Protein AF-A0A4U8URY4-F1 (afdb_monomer_lite)

Foldseek 3Di:
DDDPDPDPCLVVPDLVNLVVLLVVLVPDDDLDLVVSLVSDDQLVVLLVPPPSSLSVLLSNLVVLLVSCVVVVDARPCVSSVLLVSVVSLVVVVVVLVVVPPPDPDDDDDDDPDPPDDDNDDPDPVSVVSSCSSVVSCCVRPVVSVVVVVVVVVVVVVVQVVLCVVQQEDCPDHVAYPVRSVVVVVVVVVVVVVVVVVVLVVVVVPPPDDDPCPVVNVVVVVVVVVVVPD

Secondary structure (DSSP, 8-state):
-----SS-GGGT--HHHHHHHHHHHHH---SSHHHHHHTSPPHHHHHHTTTTTHHHHHHHHHHHHHHHHHHTPPP-TTTTTHHHHHHHHHHHHHHHHHHTS----------------------HHHHHHHHHHHHHHHHH-HHHHHHHHHHHHHHHHHHHHHHTTSSB-TTT-SB-HHHHHHHHHHHHHHHHHHHHHHHHHHHH---S-TTSHHHHHHHHHHHHHTT--

Structure (mmCIF, N/CA/C/O backbone):
data_AF-A0A4U8URY4-F1
#
_entry.id   AF-A0A4U8URY4-F1
#
loop_
_atom_site.group_PDB
_atom_site.id
_atom_site.type_symbol
_atom_site.label_atom_id
_atom_site.label_alt_id
_atom_site.label_comp_id
_atom_site.label_asym_id
_atom_site.label_entity_id
_atom_site.label_seq_id
_atom_site.pdbx_PDB_ins_code
_atom_site.Cartn_x
_atom_site.Cartn_y
_atom_site.Cartn_z
_atom_site.occupancy
_atom_site.B_iso_or_equiv
_atom_site.auth_seq_id
_atom_site.auth_comp_id
_atom_site.auth_asym_id
_atom_site.auth_atom_id
_atom_site.pdbx_PDB_model_num
ATOM 1 N N . MET A 1 1 ? -24.642 -13.114 14.075 1.00 29.89 1 MET A N 1
ATOM 2 C CA . MET A 1 1 ? -23.221 -13.486 13.945 1.00 29.89 1 MET A CA 1
ATOM 3 C C . MET A 1 1 ? -23.066 -14.167 12.595 1.00 29.89 1 MET A C 1
ATOM 5 O O . MET A 1 1 ? -23.583 -15.264 12.437 1.00 29.89 1 MET A O 1
ATOM 9 N N . ILE A 1 2 ? -22.513 -13.485 11.588 1.00 35.59 2 ILE A N 1
ATOM 10 C CA . ILE A 1 2 ? -22.297 -14.111 10.276 1.00 35.59 2 ILE A CA 1
ATOM 11 C C . ILE A 1 2 ? -20.967 -14.855 10.364 1.00 35.59 2 ILE A C 1
ATOM 13 O O . ILE A 1 2 ? -19.903 -14.247 10.379 1.00 35.59 2 ILE A O 1
ATOM 17 N N . LEU A 1 3 ? -21.058 -16.175 10.508 1.00 38.81 3 LEU A N 1
ATOM 18 C CA . LEU A 1 3 ? -19.932 -17.092 10.396 1.00 38.81 3 LEU A CA 1
ATOM 19 C C . LEU A 1 3 ? -19.608 -17.238 8.906 1.00 38.81 3 LEU A C 1
ATOM 21 O O . LEU A 1 3 ? -20.401 -17.812 8.155 1.00 38.81 3 LEU A O 1
ATOM 25 N N . TYR A 1 4 ? -18.465 -16.704 8.476 1.00 47.00 4 TYR A N 1
ATOM 26 C CA . TYR A 1 4 ? -17.952 -16.894 7.121 1.00 47.00 4 TYR A CA 1
ATOM 27 C C . TYR A 1 4 ? -17.649 -18.379 6.899 1.00 47.00 4 TYR A C 1
ATOM 29 O O . TYR A 1 4 ? -16.625 -18.904 7.327 1.00 47.00 4 TYR A O 1
ATOM 37 N N . SER A 1 5 ? -18.579 -19.075 6.254 1.00 39.38 5 SER A N 1
ATOM 38 C CA . SER A 1 5 ? -18.439 -20.466 5.838 1.00 39.38 5 SER A CA 1
ATOM 39 C C . SER A 1 5 ? -18.061 -20.482 4.362 1.00 39.38 5 SER A C 1
ATOM 41 O O . SER A 1 5 ? -18.923 -20.276 3.523 1.00 39.38 5 SER A O 1
ATOM 43 N N . ASN A 1 6 ? -16.764 -20.664 4.074 1.00 38.91 6 ASN A N 1
ATOM 44 C CA . ASN A 1 6 ? -16.137 -21.173 2.835 1.00 38.91 6 ASN A CA 1
ATOM 45 C C . ASN A 1 6 ? -16.877 -21.022 1.479 1.00 38.91 6 ASN A C 1
ATOM 47 O O . ASN A 1 6 ? -16.773 -21.892 0.617 1.00 38.91 6 ASN A O 1
ATOM 51 N N . ALA A 1 7 ? -17.570 -19.913 1.242 1.00 37.62 7 ALA A N 1
ATOM 52 C CA . ALA A 1 7 ? -18.023 -19.486 -0.073 1.00 37.62 7 ALA A CA 1
ATOM 53 C C . ALA A 1 7 ? -17.083 -18.376 -0.550 1.00 37.62 7 ALA A C 1
ATOM 55 O O . ALA A 1 7 ? -16.656 -17.546 0.254 1.00 37.62 7 ALA A O 1
ATOM 56 N N . HIS A 1 8 ? -16.723 -18.378 -1.835 1.00 41.84 8 HIS A N 1
ATOM 57 C CA . HIS A 1 8 ? -15.846 -17.373 -2.432 1.00 41.84 8 HIS A CA 1
ATOM 58 C C . HIS A 1 8 ? -16.361 -15.954 -2.121 1.00 41.84 8 HIS A C 1
ATOM 60 O O . HIS A 1 8 ? -17.327 -15.480 -2.710 1.00 41.84 8 HIS A O 1
ATOM 66 N N . LEU A 1 9 ? -15.686 -15.278 -1.185 1.00 47.69 9 LEU A N 1
ATOM 67 C CA . LEU A 1 9 ? -15.984 -13.923 -0.699 1.00 47.69 9 LEU A CA 1
ATOM 68 C C . LEU A 1 9 ? -16.002 -12.857 -1.809 1.00 47.69 9 LEU A C 1
ATOM 70 O O . LEU A 1 9 ? -16.605 -11.806 -1.621 1.00 47.69 9 LEU A O 1
ATOM 74 N N . SER A 1 10 ? -15.402 -13.161 -2.964 1.00 46.72 10 SER A N 1
ATOM 75 C CA . SER A 1 10 ? -15.465 -12.390 -4.214 1.00 46.72 10 SER A CA 1
ATOM 76 C C . SER A 1 10 ? -16.890 -11.974 -4.601 1.00 46.72 10 SER A C 1
ATOM 78 O O . SER A 1 10 ? -17.085 -10.863 -5.085 1.00 46.72 10 SER A O 1
ATOM 80 N N . ASP A 1 11 ? -17.890 -12.824 -4.346 1.00 45.16 11 ASP A N 1
ATOM 81 C CA . ASP A 1 11 ? -19.275 -12.579 -4.775 1.00 45.16 11 ASP A CA 1
ATOM 82 C C . ASP A 1 11 ? -20.129 -11.864 -3.703 1.00 45.16 11 ASP A C 1
ATOM 84 O O . ASP A 1 11 ? -21.288 -11.535 -3.948 1.00 45.16 11 ASP A O 1
ATOM 88 N N . LEU A 1 12 ? -19.569 -11.615 -2.510 1.00 50.12 12 LEU A N 1
ATOM 89 C CA . LEU A 1 12 ? -20.284 -11.145 -1.309 1.00 50.12 12 LEU A CA 1
ATOM 90 C C . LEU A 1 12 ? -19.887 -9.738 -0.835 1.00 50.12 12 LEU A C 1
ATOM 92 O O . LEU A 1 12 ? -20.491 -9.218 0.101 1.00 50.12 12 LEU A O 1
ATOM 96 N N . ILE A 1 13 ? -18.892 -9.100 -1.453 1.00 59.47 13 ILE A N 1
ATOM 97 C CA . ILE A 1 13 ? -18.477 -7.736 -1.095 1.00 59.47 13 ILE A CA 1
ATOM 98 C C . ILE A 1 13 ? -19.223 -6.736 -1.990 1.00 59.47 13 ILE A C 1
ATOM 100 O O . ILE A 1 13 ? -18.642 -6.039 -2.819 1.00 59.47 13 ILE A O 1
ATOM 104 N N . ASP A 1 14 ? -20.546 -6.672 -1.840 1.00 68.31 14 ASP A N 1
ATOM 105 C CA . ASP A 1 14 ? -21.320 -5.546 -2.355 1.00 68.31 14 ASP A CA 1
ATOM 106 C C . ASP A 1 14 ? -21.218 -4.345 -1.390 1.00 68.31 14 ASP A C 1
ATOM 108 O O . ASP A 1 14 ? -20.889 -4.470 -0.204 1.00 68.31 14 ASP A O 1
ATOM 112 N N . SER A 1 15 ? -21.462 -3.128 -1.890 1.00 67.31 15 SER A N 1
ATOM 113 C CA . SER A 1 15 ? -21.341 -1.911 -1.068 1.00 67.31 15 SER A CA 1
ATOM 114 C C . SER A 1 15 ? -22.265 -1.925 0.158 1.00 67.31 15 SER A C 1
ATOM 116 O O . SER A 1 15 ? -21.960 -1.281 1.161 1.00 67.31 15 SER A O 1
ATOM 118 N N . HIS A 1 16 ? -23.370 -2.675 0.100 1.00 74.00 16 HIS A N 1
ATOM 119 C CA . HIS A 1 16 ? -24.302 -2.837 1.210 1.00 74.00 16 HIS A CA 1
ATOM 120 C C . HIS A 1 16 ? -23.714 -3.699 2.337 1.00 74.00 16 HIS A C 1
ATOM 122 O O . HIS A 1 16 ? -23.757 -3.298 3.503 1.00 74.00 16 HIS A O 1
ATOM 128 N N . SER A 1 17 ? -23.083 -4.826 2.002 1.00 76.31 17 SER A N 1
ATOM 129 C CA . SER A 1 17 ? -22.420 -5.701 2.972 1.00 76.31 17 SER A CA 1
ATOM 130 C C . SER A 1 17 ? -21.269 -4.990 3.677 1.00 76.31 17 SER A C 1
ATOM 132 O O . SER A 1 17 ? -21.150 -5.085 4.899 1.00 76.31 17 SER A O 1
ATOM 134 N N . ILE A 1 18 ? -20.478 -4.186 2.953 1.00 77.31 18 ILE A N 1
ATOM 135 C CA . ILE A 1 18 ? -19.421 -3.366 3.570 1.00 77.31 18 ILE A CA 1
ATOM 136 C C . ILE A 1 18 ? -20.011 -2.377 4.585 1.00 77.31 18 ILE A C 1
ATOM 138 O O . ILE A 1 18 ? -19.461 -2.216 5.677 1.00 77.31 18 ILE A O 1
ATOM 142 N N . GLN A 1 19 ? -21.129 -1.716 4.268 1.00 78.25 19 GLN A N 1
ATOM 143 C CA . GLN A 1 19 ? -21.765 -0.764 5.185 1.00 78.25 19 GLN A CA 1
ATOM 144 C C . GLN A 1 19 ? -22.286 -1.442 6.457 1.00 78.25 19 GLN A C 1
ATOM 146 O O . GLN A 1 19 ? -22.037 -0.943 7.557 1.00 78.25 19 GLN A O 1
ATOM 151 N N . LEU A 1 20 ? -22.948 -2.596 6.323 1.00 80.38 20 LEU A N 1
ATOM 152 C CA . LEU A 1 20 ? -23.427 -3.380 7.464 1.00 80.38 20 LEU A CA 1
ATOM 153 C C . LEU A 1 20 ? -22.268 -3.847 8.350 1.00 80.38 20 LEU A C 1
ATOM 155 O O . LEU A 1 20 ? -22.320 -3.682 9.570 1.00 80.38 20 LEU A O 1
ATOM 159 N N . LEU A 1 21 ? -21.192 -4.356 7.746 1.00 79.19 21 LEU A N 1
ATOM 160 C CA . LEU A 1 21 ? -19.982 -4.757 8.467 1.00 79.19 21 LEU A CA 1
ATOM 161 C C . LEU A 1 21 ? -19.316 -3.569 9.163 1.00 79.19 21 LEU A C 1
ATOM 163 O O . LEU A 1 21 ? -18.936 -3.675 10.325 1.00 79.19 21 LEU A O 1
ATOM 167 N N . THR A 1 22 ? -19.242 -2.409 8.508 1.00 81.44 22 THR A N 1
ATOM 168 C CA . THR A 1 22 ? -18.702 -1.180 9.115 1.00 81.44 22 THR A CA 1
ATOM 169 C C . THR A 1 22 ? -19.493 -0.789 10.359 1.00 81.44 22 THR A C 1
ATOM 171 O O . THR A 1 22 ? -18.906 -0.419 11.376 1.00 81.44 22 THR A O 1
ATOM 174 N N . GLN A 1 23 ? -20.823 -0.894 10.315 1.00 81.62 23 GLN A N 1
ATOM 175 C CA . GLN A 1 23 ? -21.665 -0.602 11.469 1.00 81.62 23 GLN A CA 1
ATOM 176 C C . GLN A 1 23 ? -21.473 -1.627 12.594 1.00 81.62 23 GLN A C 1
ATOM 178 O O . GLN A 1 23 ? -21.331 -1.230 13.750 1.00 81.62 23 GLN A O 1
ATOM 183 N N . GLN A 1 24 ? -21.406 -2.919 12.265 1.00 81.06 24 GLN A N 1
ATOM 184 C CA . GLN A 1 24 ? -21.183 -3.985 13.244 1.00 81.06 24 GLN A CA 1
ATOM 185 C C . GLN A 1 24 ? -19.830 -3.839 13.935 1.00 81.06 24 GLN A C 1
ATOM 187 O O . GLN A 1 24 ? -19.777 -3.739 15.161 1.00 81.06 24 GLN A O 1
ATOM 192 N N . ILE A 1 25 ? -18.745 -3.738 13.163 1.00 83.50 25 ILE A N 1
ATOM 193 C CA . ILE A 1 25 ? -17.393 -3.579 13.705 1.00 83.50 25 ILE A CA 1
ATOM 194 C C . ILE A 1 25 ? -17.306 -2.320 14.556 1.00 83.50 25 ILE A C 1
ATOM 196 O O . ILE A 1 25 ? -16.633 -2.342 15.580 1.00 83.50 25 ILE A O 1
ATOM 200 N N . ARG A 1 26 ? -18.015 -1.238 14.210 1.00 82.25 26 ARG A N 1
ATOM 201 C CA . ARG A 1 26 ? -18.016 -0.008 15.014 1.00 82.25 26 ARG A CA 1
ATOM 202 C C . ARG A 1 26 ? -18.531 -0.266 16.428 1.00 82.25 26 ARG A C 1
ATOM 204 O O . ARG A 1 26 ? -17.906 0.209 17.371 1.00 82.25 26 ARG A O 1
ATOM 211 N N . THR A 1 27 ? -19.599 -1.048 16.558 1.00 81.81 27 THR A N 1
ATOM 212 C CA . THR A 1 27 ? -20.247 -1.374 17.839 1.00 81.81 27 THR A CA 1
ATOM 213 C C . THR A 1 27 ? -19.590 -2.506 18.625 1.00 81.81 27 THR A C 1
ATOM 215 O O . THR A 1 27 ? -19.920 -2.686 19.788 1.00 81.81 27 THR A O 1
ATOM 218 N N . VAL A 1 28 ? -18.682 -3.274 18.017 1.00 81.62 28 VAL A N 1
ATOM 219 C CA . VAL A 1 28 ? -17.963 -4.340 18.728 1.00 81.62 28 VAL A CA 1
ATOM 220 C C . VAL A 1 28 ? -16.992 -3.730 19.737 1.00 81.62 28 VAL A C 1
ATOM 222 O O . VAL A 1 28 ? -16.064 -3.009 19.358 1.00 81.62 28 VAL A O 1
ATOM 225 N N . GLU A 1 29 ? -17.195 -4.057 21.005 1.00 75.44 29 GLU A N 1
ATOM 226 C CA . GLU A 1 29 ? -16.215 -3.883 22.072 1.00 75.44 29 GLU A CA 1
ATOM 227 C C . GLU A 1 29 ? -15.395 -5.176 22.140 1.00 75.44 29 GLU A C 1
ATOM 229 O O . GLU A 1 29 ? -15.948 -6.262 22.302 1.00 75.44 29 GLU A O 1
ATOM 234 N N . SER A 1 30 ? -14.090 -5.072 21.904 1.00 74.12 30 SER A N 1
ATOM 235 C CA . SER A 1 30 ? -13.144 -6.184 22.014 1.00 74.12 30 SER A CA 1
ATOM 236 C C . SER 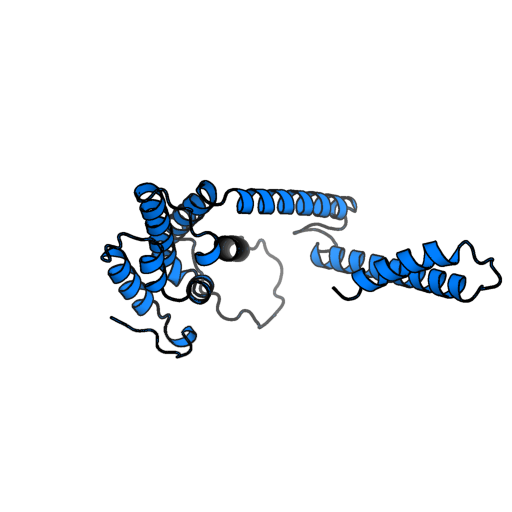A 1 30 ? -12.044 -5.723 22.947 1.00 74.12 30 SER A C 1
ATOM 238 O O . SER A 1 30 ? -11.507 -4.643 22.732 1.00 74.12 30 SER A O 1
ATOM 240 N N . GLU A 1 31 ? -11.735 -6.507 23.973 1.00 73.06 31 GLU A N 1
ATOM 241 C CA . GLU A 1 31 ? -10.675 -6.176 24.934 1.00 73.06 31 GLU A CA 1
ATOM 242 C C . GLU A 1 31 ? -9.292 -6.557 24.398 1.00 73.06 31 GLU A C 1
ATOM 244 O O . GLU A 1 31 ? -8.286 -5.964 24.778 1.00 73.06 31 GLU A O 1
ATOM 249 N N . ASP A 1 32 ? -9.238 -7.5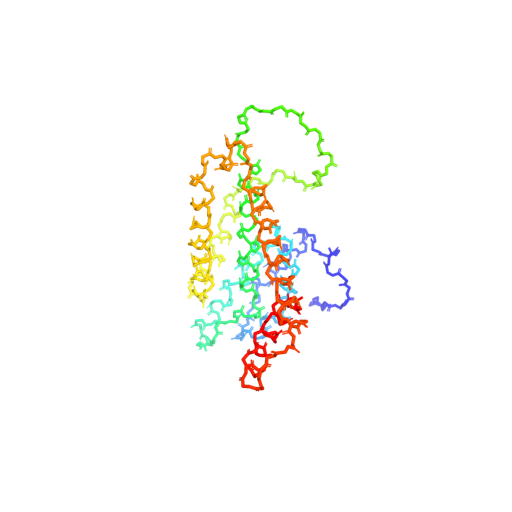22 23.476 1.00 80.38 32 ASP A N 1
ATOM 250 C CA . ASP A 1 32 ? -7.997 -8.011 22.898 1.00 80.38 32 ASP A CA 1
ATOM 251 C C . ASP A 1 32 ? -7.992 -7.948 21.365 1.00 80.38 32 ASP A C 1
ATOM 253 O O . ASP A 1 32 ? -9.019 -8.018 20.676 1.00 80.38 32 ASP A O 1
ATOM 257 N N . LEU A 1 33 ? -6.784 -7.793 20.831 1.00 82.31 33 LEU A N 1
ATOM 258 C CA . LEU A 1 33 ? -6.531 -7.565 19.416 1.00 82.31 33 LEU A CA 1
ATOM 259 C C . LEU A 1 33 ? -6.670 -8.847 18.575 1.00 82.31 33 LEU A C 1
ATOM 261 O O . LEU A 1 33 ? -7.059 -8.781 17.410 1.00 82.31 33 LEU A O 1
ATOM 265 N N . THR A 1 34 ? -6.420 -10.017 19.168 1.00 82.00 34 THR A N 1
ATOM 266 C CA . THR A 1 34 ? -6.499 -11.305 18.461 1.00 82.00 34 THR A CA 1
ATOM 267 C C . THR A 1 34 ? -7.953 -11.678 18.184 1.00 82.00 34 THR A C 1
ATOM 269 O O . THR A 1 34 ? -8.304 -12.013 17.052 1.00 82.00 34 THR A O 1
ATOM 272 N N . THR A 1 35 ? -8.818 -11.558 19.191 1.00 83.25 35 THR A N 1
ATOM 273 C CA . THR A 1 35 ? -10.263 -11.766 19.074 1.00 83.25 35 THR A CA 1
ATOM 274 C C . THR A 1 35 ? -10.869 -10.761 18.108 1.00 83.25 35 THR A C 1
ATOM 276 O O . THR A 1 35 ? -11.675 -11.143 17.264 1.00 83.25 35 THR A O 1
ATOM 279 N N . PHE A 1 36 ? -10.433 -9.496 18.151 1.00 86.12 36 PHE A N 1
ATOM 280 C CA . PHE A 1 36 ? -10.899 -8.489 17.201 1.00 86.12 36 PHE A CA 1
ATOM 281 C C . PHE A 1 36 ? -10.603 -8.884 15.748 1.00 86.12 36 PHE A C 1
ATOM 283 O O . PHE A 1 36 ? -11.507 -8.858 14.913 1.00 86.12 36 PHE A O 1
ATOM 290 N N . LEU A 1 37 ? -9.370 -9.303 15.443 1.00 84.88 37 LEU A N 1
ATOM 291 C CA . LEU A 1 37 ? -8.969 -9.708 14.091 1.00 84.88 37 LEU A CA 1
ATOM 292 C C . LEU A 1 37 ? -9.745 -10.923 13.565 1.00 84.88 37 LEU A C 1
ATOM 294 O O . LEU A 1 37 ? -10.020 -10.991 12.370 1.00 84.88 37 LEU A O 1
ATOM 298 N N . GLN A 1 38 ? -10.165 -11.845 14.436 1.00 84.12 38 GLN A N 1
ATOM 299 C CA . GLN A 1 38 ? -10.989 -12.998 14.044 1.00 84.12 38 GLN A CA 1
ATOM 300 C C . GLN A 1 38 ? -12.410 -12.616 13.600 1.00 84.12 38 GLN A C 1
ATOM 302 O O . GLN A 1 38 ? -13.067 -13.393 12.906 1.00 84.12 38 GLN A O 1
ATOM 307 N N . LEU A 1 39 ? -12.896 -11.434 13.987 1.00 81.88 39 LEU A N 1
ATOM 308 C CA . LEU A 1 39 ? -14.222 -10.933 13.609 1.00 81.88 39 LEU A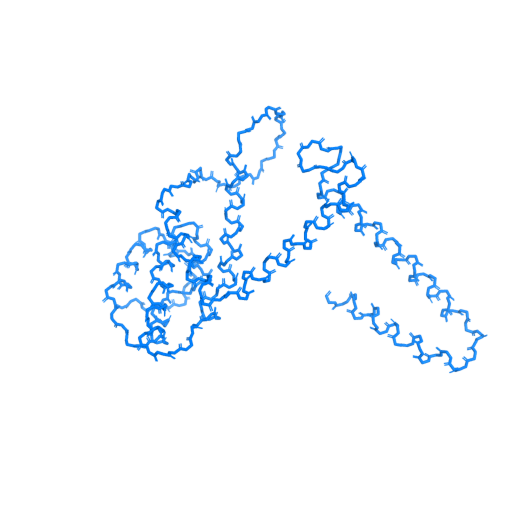 CA 1
ATOM 309 C C . LEU A 1 39 ? -14.219 -10.224 12.249 1.00 81.88 39 LEU A C 1
ATOM 311 O O . LEU A 1 39 ? -15.286 -9.934 11.700 1.00 81.88 39 LEU A O 1
ATOM 315 N N . ILE A 1 40 ? -13.036 -9.917 11.717 1.00 82.56 40 ILE A N 1
ATOM 316 C CA . ILE A 1 40 ? -12.867 -9.138 10.493 1.00 82.56 40 ILE A CA 1
ATOM 317 C C . ILE A 1 40 ? -12.862 -10.094 9.288 1.00 82.56 40 ILE A C 1
ATOM 319 O O . ILE A 1 40 ? -12.265 -11.171 9.354 1.00 82.56 40 ILE A O 1
ATOM 323 N N . PRO A 1 41 ? -13.511 -9.730 8.164 1.00 79.06 41 PRO A N 1
ATOM 324 C CA . PRO A 1 41 ? -13.376 -10.483 6.922 1.00 79.06 41 PRO A CA 1
ATOM 325 C C . PRO A 1 41 ? -11.906 -10.574 6.480 1.00 79.06 41 PRO A C 1
ATOM 327 O O . PRO A 1 41 ? -11.110 -9.700 6.825 1.00 79.06 41 PRO A O 1
ATOM 330 N N . PRO A 1 42 ? -11.531 -11.559 5.648 1.00 83.75 42 PRO A N 1
ATOM 331 C CA . PRO A 1 42 ? -10.173 -11.652 5.124 1.00 83.75 42 PRO A CA 1
ATOM 332 C C . PRO A 1 42 ? -9.702 -10.334 4.489 1.00 83.75 42 PRO A C 1
ATOM 334 O O . PRO A 1 42 ? -10.262 -9.871 3.491 1.00 83.75 42 PRO A O 1
ATOM 337 N N . LEU A 1 43 ? -8.652 -9.732 5.061 1.00 86.88 43 LEU A N 1
ATOM 338 C CA . LEU A 1 43 ? -8.141 -8.425 4.628 1.00 86.88 43 LEU A CA 1
ATOM 339 C C . LEU A 1 43 ? -7.658 -8.434 3.180 1.00 86.88 43 LEU A C 1
ATOM 341 O O . LEU A 1 43 ? -7.776 -7.425 2.494 1.00 86.88 43 LEU A O 1
ATOM 345 N N . SER A 1 44 ? -7.203 -9.584 2.683 1.00 84.88 44 SER A N 1
ATOM 346 C CA . SER A 1 44 ? -6.837 -9.774 1.279 1.00 84.88 44 SER A CA 1
ATOM 347 C C . SER A 1 44 ? -7.963 -9.407 0.312 1.00 84.88 44 SER A C 1
ATOM 349 O O . SER A 1 44 ? -7.706 -8.844 -0.749 1.00 84.88 44 SER A O 1
ATOM 351 N N . GLU A 1 45 ? -9.209 -9.720 0.667 1.00 84.19 45 GLU A N 1
ATOM 352 C CA . GLU A 1 45 ? -10.383 -9.427 -0.157 1.00 84.19 45 GLU A CA 1
ATOM 353 C C . GLU A 1 45 ? -10.841 -7.980 0.040 1.00 84.19 45 GLU A C 1
ATOM 355 O O . GLU A 1 45 ? -11.194 -7.303 -0.925 1.00 84.19 45 GLU A O 1
ATOM 360 N N . LEU A 1 46 ? -10.734 -7.458 1.267 1.00 86.50 46 LEU A N 1
ATOM 361 C CA . LEU A 1 46 ? -11.011 -6.049 1.542 1.00 86.50 46 LEU A CA 1
ATOM 362 C C . LEU A 1 46 ? -10.048 -5.121 0.790 1.00 86.50 46 LEU A C 1
ATOM 364 O O . LEU A 1 46 ? -10.497 -4.130 0.224 1.00 86.50 46 LEU A O 1
ATOM 368 N N . ILE A 1 47 ? -8.756 -5.444 0.713 1.00 89.56 47 ILE A N 1
ATOM 369 C CA . ILE A 1 47 ? -7.767 -4.655 -0.040 1.00 89.56 47 ILE A CA 1
ATOM 370 C C . ILE A 1 47 ? -8.123 -4.615 -1.534 1.00 89.56 47 ILE A C 1
ATOM 372 O O . ILE A 1 47 ? -8.114 -3.545 -2.140 1.00 89.56 47 ILE A O 1
ATOM 376 N N . LYS A 1 48 ? -8.504 -5.753 -2.128 1.00 85.38 48 LYS A N 1
ATOM 377 C CA . LYS A 1 48 ? -8.911 -5.816 -3.545 1.00 85.38 48 LYS A CA 1
ATOM 378 C C . LYS A 1 48 ? -10.187 -5.020 -3.833 1.00 85.38 48 LYS A C 1
ATOM 380 O O . LYS A 1 48 ? -10.336 -4.495 -4.931 1.00 85.38 48 LYS A O 1
ATOM 385 N N . ALA A 1 49 ? -11.078 -4.907 -2.850 1.00 84.81 49 ALA A N 1
ATOM 386 C CA . ALA A 1 49 ? -12.334 -4.162 -2.938 1.00 84.81 49 ALA A CA 1
ATOM 387 C C . ALA A 1 49 ? -12.192 -2.651 -2.649 1.00 84.81 49 ALA A C 1
ATOM 389 O O . ALA A 1 49 ? -13.184 -1.970 -2.381 1.00 84.81 49 ALA A O 1
ATOM 390 N N . ILE A 1 50 ? -10.973 -2.102 -2.658 1.00 86.19 50 ILE A N 1
ATOM 391 C CA . ILE A 1 50 ? -10.760 -0.649 -2.651 1.00 86.19 50 ILE A CA 1
ATOM 392 C C . ILE A 1 50 ? -11.268 -0.078 -3.990 1.00 86.19 50 ILE A C 1
ATOM 394 O O . ILE A 1 50 ? -10.923 -0.612 -5.046 1.00 86.19 50 ILE A O 1
ATOM 398 N N . PRO A 1 51 ? -12.043 1.027 -3.982 1.00 82.62 51 PRO A N 1
ATOM 399 C CA . PRO A 1 51 ? -12.221 1.961 -2.865 1.00 82.62 51 PRO A CA 1
ATOM 400 C C . PRO A 1 51 ? -13.406 1.679 -1.934 1.00 82.62 51 PRO A C 1
ATOM 402 O O . PRO A 1 51 ? -13.507 2.327 -0.893 1.00 82.62 51 PRO A O 1
ATOM 405 N N . GLN A 1 52 ? -14.306 0.753 -2.270 1.00 83.75 52 GLN A N 1
ATOM 406 C CA . GLN A 1 52 ? -15.542 0.536 -1.510 1.00 83.75 52 GLN A CA 1
ATOM 407 C C . GLN A 1 52 ? -15.267 0.113 -0.060 1.00 83.75 52 GLN A C 1
ATOM 409 O O . GLN A 1 52 ? -15.997 0.513 0.845 1.00 83.75 52 GLN A O 1
ATOM 414 N N . SER A 1 53 ? -14.206 -0.659 0.171 1.00 88.50 53 SER A N 1
ATOM 415 C CA . SER A 1 53 ? -13.808 -1.171 1.487 1.00 88.50 53 SER A CA 1
ATOM 416 C C . SER A 1 53 ? -13.087 -0.159 2.387 1.00 88.50 53 SER A C 1
ATOM 418 O O . SER A 1 53 ? -12.892 -0.441 3.570 1.00 88.50 53 SER A O 1
ATOM 420 N N . LEU A 1 54 ? -12.703 1.018 1.874 1.00 89.69 54 LEU A N 1
ATOM 421 C CA . LEU A 1 54 ? -11.893 1.994 2.618 1.00 89.69 54 LEU A CA 1
ATOM 422 C C . LEU A 1 54 ? -12.473 2.399 3.984 1.00 89.69 54 LEU A C 1
ATOM 424 O O . LEU A 1 54 ? -11.697 2.443 4.936 1.00 89.69 54 LEU A O 1
ATOM 428 N N . PRO A 1 55 ? -13.790 2.648 4.143 1.00 89.69 55 PRO A N 1
ATOM 429 C CA . PRO A 1 55 ? -14.353 2.984 5.452 1.00 89.69 55 PRO A CA 1
ATOM 430 C C . PRO A 1 55 ? -14.199 1.859 6.482 1.00 89.69 55 PRO A C 1
ATOM 432 O O . PRO A 1 55 ? -14.024 2.124 7.671 1.00 89.69 55 PRO A O 1
ATOM 435 N N . LEU A 1 56 ? -14.268 0.604 6.029 1.00 90.56 56 LEU A N 1
ATOM 436 C CA . LEU A 1 56 ? -14.103 -0.570 6.879 1.00 90.56 56 LEU A CA 1
ATOM 437 C C . LEU A 1 56 ? -12.634 -0.761 7.258 1.00 90.56 56 LEU A C 1
ATOM 439 O O . LEU A 1 56 ? -12.334 -0.952 8.432 1.00 90.56 56 LEU A O 1
ATOM 443 N N . LEU A 1 57 ? -11.727 -0.658 6.281 1.00 93.00 57 LEU A N 1
ATOM 444 C CA . LEU A 1 57 ? -10.283 -0.739 6.508 1.00 93.00 57 LEU A CA 1
ATOM 445 C C . LEU A 1 57 ? -9.809 0.348 7.482 1.00 93.00 57 LEU A C 1
ATOM 447 O O . LEU A 1 57 ? -9.096 0.043 8.430 1.00 93.00 57 LEU A O 1
ATOM 451 N N . ASP A 1 58 ? -10.267 1.589 7.313 1.00 93.75 58 ASP A N 1
ATOM 452 C CA . ASP A 1 58 ? -9.953 2.697 8.222 1.00 93.75 58 ASP A CA 1
ATOM 453 C C . ASP A 1 58 ? -10.395 2.402 9.661 1.00 93.75 58 ASP A C 1
ATOM 455 O O . ASP A 1 58 ? -9.621 2.547 10.609 1.00 93.75 58 ASP A O 1
ATOM 459 N N . LEU A 1 59 ? -11.621 1.903 9.829 1.00 92.06 59 LEU A N 1
ATOM 460 C CA . LEU A 1 59 ? -12.140 1.521 11.137 1.00 92.06 59 LEU A CA 1
ATOM 461 C C . LEU A 1 59 ? -11.325 0.390 11.780 1.00 92.06 59 LEU A C 1
ATOM 463 O O . LEU A 1 59 ? -11.047 0.457 12.977 1.00 92.06 59 LEU A O 1
ATOM 467 N N . VAL A 1 60 ? -10.955 -0.631 11.003 1.00 92.88 60 VAL A N 1
ATOM 468 C CA . VAL A 1 60 ? -10.147 -1.767 11.469 1.00 92.88 60 VAL A CA 1
ATOM 469 C C . VAL A 1 60 ? -8.775 -1.291 11.940 1.00 92.88 60 VAL A C 1
ATOM 471 O O . VAL A 1 60 ? -8.412 -1.542 13.086 1.00 92.88 60 VAL A O 1
ATOM 474 N N . TYR A 1 61 ? -8.057 -0.536 11.108 1.00 94.56 61 TYR A N 1
ATOM 475 C CA . TYR A 1 61 ? -6.728 -0.018 11.440 1.00 94.56 61 TYR A CA 1
ATOM 476 C C . TYR A 1 61 ? -6.766 0.919 12.651 1.00 94.56 61 TYR A C 1
ATOM 478 O O . TYR A 1 61 ? -5.964 0.772 13.571 1.00 94.56 61 TYR A O 1
ATOM 486 N N . SER A 1 62 ? -7.745 1.825 12.697 1.00 93.06 62 SER A N 1
ATOM 487 C CA . SER A 1 62 ? -7.936 2.739 13.826 1.00 93.06 62 SER A CA 1
ATOM 488 C C . SER A 1 62 ? -8.251 2.001 15.130 1.00 93.06 62 SER A C 1
ATOM 490 O O . SER A 1 62 ? -7.807 2.417 16.199 1.00 93.06 62 SER A O 1
ATOM 492 N N . LYS A 1 63 ? -9.035 0.913 15.081 1.00 91.44 63 LYS A N 1
ATOM 493 C CA . LYS A 1 63 ? -9.323 0.098 16.270 1.00 91.44 63 LYS A CA 1
ATOM 494 C C . LYS A 1 63 ? -8.108 -0.703 16.719 1.00 91.44 63 LYS A C 1
ATOM 496 O O . LYS A 1 63 ? -7.827 -0.704 17.910 1.00 91.44 63 LYS A O 1
ATOM 501 N N . CYS A 1 64 ? -7.369 -1.321 15.801 1.00 92.12 64 CYS A N 1
ATOM 502 C CA . CYS A 1 64 ? -6.136 -2.028 16.142 1.00 92.12 64 CYS A CA 1
ATOM 503 C C . CYS A 1 64 ? -5.104 -1.096 16.790 1.00 92.12 64 CYS A C 1
ATOM 505 O O . CYS A 1 64 ? -4.507 -1.471 17.792 1.00 92.12 64 CYS A O 1
ATOM 507 N N . GLU A 1 65 ? -4.945 0.131 16.281 1.00 92.94 65 GLU A N 1
ATOM 508 C CA . GLU A 1 65 ? -4.055 1.133 16.883 1.00 92.94 65 GLU A CA 1
ATOM 509 C C . GLU A 1 65 ? -4.488 1.490 18.315 1.00 92.94 65 GLU A C 1
ATOM 511 O O . GLU A 1 65 ? -3.661 1.529 19.225 1.00 92.94 65 GLU A O 1
ATOM 516 N N . LYS A 1 66 ? -5.792 1.700 18.543 1.00 90.88 66 LYS A N 1
ATOM 517 C CA . LYS A 1 66 ? -6.330 1.976 19.885 1.00 90.88 66 LYS A CA 1
ATOM 518 C C . LYS A 1 66 ? -6.122 0.813 20.846 1.00 90.88 66 LYS A C 1
ATOM 520 O O . LYS A 1 66 ? -5.571 1.028 21.918 1.00 90.88 66 LYS A O 1
ATOM 525 N N . LEU A 1 67 ? -6.493 -0.403 20.443 1.00 89.62 67 LEU A N 1
ATOM 526 C CA . LEU A 1 67 ? -6.334 -1.600 21.271 1.00 89.62 67 LEU A CA 1
ATOM 527 C C . LEU A 1 67 ? -4.871 -1.843 21.620 1.00 89.62 67 LEU A C 1
ATOM 529 O O . LEU A 1 67 ? -4.558 -2.167 22.760 1.00 89.62 67 LEU A O 1
ATOM 533 N N . LYS A 1 68 ? -3.959 -1.630 20.670 1.00 90.56 68 LYS A N 1
ATOM 534 C CA . LYS A 1 68 ? -2.520 -1.689 20.925 1.00 90.56 68 LYS A CA 1
ATOM 535 C C . LYS A 1 68 ? -2.084 -0.648 21.965 1.00 90.56 68 LYS A C 1
ATOM 537 O O . LYS A 1 68 ? -1.365 -0.990 22.898 1.00 90.56 68 LYS A O 1
ATOM 542 N N . ASN A 1 69 ? -2.543 0.597 21.845 1.00 88.81 69 ASN A N 1
ATOM 543 C CA . ASN A 1 69 ? -2.202 1.655 22.803 1.00 88.81 69 ASN A CA 1
ATOM 544 C C . ASN A 1 69 ? -2.788 1.409 24.205 1.00 88.81 69 ASN A C 1
ATOM 546 O O . ASN A 1 69 ? -2.194 1.840 25.187 1.00 88.81 69 ASN A O 1
ATOM 550 N N . GLU A 1 70 ? -3.931 0.729 24.303 1.00 87.56 70 GLU A N 1
ATOM 551 C CA . GLU A 1 70 ? -4.592 0.396 25.574 1.00 87.56 70 GLU A CA 1
ATOM 552 C C . GLU A 1 70 ? -4.015 -0.865 26.242 1.00 87.56 70 GLU A C 1
ATOM 554 O O . GLU A 1 70 ? -3.985 -0.944 27.467 1.00 87.56 70 GLU A O 1
ATOM 559 N N . SER A 1 71 ? -3.544 -1.839 25.456 1.00 81.56 71 SER A N 1
ATOM 560 C CA . SER A 1 71 ? -3.054 -3.139 25.949 1.00 81.56 71 SER A CA 1
ATOM 561 C C . SER A 1 71 ? -1.526 -3.265 26.033 1.00 81.56 71 SER A C 1
ATOM 563 O O . SER A 1 71 ? -1.036 -4.313 26.446 1.00 81.56 71 SER A O 1
ATOM 565 N N . GLU A 1 72 ? -0.772 -2.238 25.618 1.00 76.94 72 GLU A N 1
ATOM 566 C CA . GLU A 1 72 ? 0.693 -2.277 25.422 1.00 76.94 72 GLU A CA 1
ATOM 567 C C . GLU A 1 72 ? 1.181 -3.445 24.530 1.00 76.94 72 GLU A C 1
ATOM 569 O O . GLU A 1 72 ? 2.356 -3.815 24.551 1.00 76.94 72 GLU A O 1
ATOM 574 N N . ALA A 1 73 ? 0.293 -4.033 23.722 1.00 82.94 73 ALA A N 1
ATOM 575 C CA . ALA A 1 73 ? 0.627 -5.121 22.809 1.00 82.94 73 ALA A CA 1
ATOM 576 C C . ALA A 1 73 ? 1.437 -4.630 21.593 1.00 82.94 73 ALA A C 1
ATOM 578 O O . ALA A 1 73 ? 1.481 -3.442 21.277 1.00 82.94 73 ALA A O 1
ATOM 579 N N . GLU A 1 74 ? 2.066 -5.552 20.862 1.00 88.69 74 GLU A N 1
ATOM 580 C CA . GLU A 1 74 ? 2.662 -5.217 19.565 1.00 88.69 74 GLU A CA 1
ATOM 581 C C . GLU A 1 74 ? 1.574 -4.973 18.509 1.00 88.69 74 GLU A C 1
ATOM 583 O O . GLU A 1 74 ? 0.519 -5.615 18.508 1.00 88.69 74 GLU A O 1
ATOM 588 N N . PHE A 1 75 ? 1.829 -4.037 17.589 1.00 91.69 75 PHE A N 1
ATOM 589 C CA . PHE A 1 75 ? 0.912 -3.780 16.485 1.00 91.69 75 PHE A CA 1
ATOM 590 C C . PHE A 1 75 ? 0.961 -4.947 15.481 1.00 91.69 75 PHE A C 1
ATOM 592 O O . PHE A 1 75 ? 2.051 -5.330 15.048 1.00 91.69 75 PHE A O 1
ATOM 599 N N . PRO A 1 76 ? -0.193 -5.505 15.076 1.00 91.25 76 PRO A N 1
ATOM 600 C CA . PRO A 1 76 ? -0.288 -6.710 14.248 1.00 91.25 76 PRO A CA 1
ATOM 601 C C . PRO A 1 76 ? -0.021 -6.407 12.762 1.00 91.25 76 PRO A C 1
ATOM 603 O O . PRO A 1 76 ? -0.895 -6.540 11.905 1.00 91.25 76 PRO A O 1
ATOM 606 N N . GLU A 1 77 ? 1.187 -5.940 12.445 1.00 91.88 77 GLU A N 1
ATOM 607 C CA . GLU A 1 77 ? 1.581 -5.484 11.104 1.00 91.88 77 GLU A CA 1
ATOM 608 C C . GLU A 1 77 ? 1.324 -6.542 10.018 1.00 91.88 77 GLU A C 1
ATOM 610 O O . GLU A 1 77 ? 0.859 -6.226 8.916 1.00 91.88 77 GLU A O 1
ATOM 615 N N . ARG A 1 78 ? 1.620 -7.810 10.328 1.00 90.25 78 ARG A N 1
ATOM 616 C CA . ARG A 1 78 ? 1.509 -8.927 9.382 1.00 90.25 78 ARG A CA 1
ATOM 617 C C . ARG A 1 78 ? 0.069 -9.352 9.185 1.00 90.25 78 ARG A C 1
ATOM 619 O O . ARG A 1 78 ? -0.360 -9.553 8.053 1.00 90.25 78 ARG A O 1
ATOM 626 N N . GLU A 1 79 ? -0.672 -9.485 10.275 1.00 90.50 79 GLU A N 1
ATOM 627 C CA . GLU A 1 79 ? -2.070 -9.885 10.260 1.00 90.50 79 GLU A CA 1
ATOM 628 C C . GLU A 1 79 ? -2.920 -8.817 9.586 1.00 90.50 79 GLU A C 1
ATOM 630 O O . GLU A 1 79 ? -3.864 -9.179 8.893 1.00 90.50 79 GLU A O 1
ATOM 635 N N . LEU A 1 80 ? -2.547 -7.536 9.714 1.00 91.62 80 LEU A N 1
ATOM 636 C CA . LEU A 1 80 ? -3.201 -6.426 9.028 1.00 91.62 80 LEU A CA 1
ATOM 637 C C . LEU A 1 80 ? -2.808 -6.269 7.554 1.00 91.62 80 LEU A C 1
ATOM 639 O O . LEU A 1 80 ? -3.460 -5.511 6.846 1.00 91.62 80 LEU A O 1
ATOM 643 N N . TRP A 1 81 ? -1.791 -6.983 7.062 1.00 93.62 81 TRP A N 1
ATOM 644 C CA . TRP A 1 81 ? -1.312 -6.870 5.677 1.00 93.62 81 TRP A CA 1
ATOM 645 C C . TRP A 1 81 ? -0.859 -5.440 5.329 1.00 93.62 81 TRP A C 1
ATOM 647 O O . TRP A 1 81 ? -1.116 -4.937 4.232 1.00 93.62 81 TRP A O 1
ATOM 657 N N . CYS A 1 82 ? -0.177 -4.762 6.264 1.00 94.50 82 CYS A N 1
ATOM 658 C CA . CYS A 1 82 ? 0.216 -3.356 6.113 1.00 94.50 82 CYS A CA 1
ATOM 659 C C . CYS A 1 82 ? 1.025 -3.084 4.840 1.00 94.50 82 CYS A C 1
ATOM 661 O O . CYS A 1 82 ? 0.753 -2.104 4.148 1.00 94.50 82 CYS A O 1
ATOM 663 N N . GLN A 1 83 ? 1.978 -3.957 4.497 1.00 93.31 83 GLN A N 1
ATOM 664 C CA . GLN A 1 83 ? 2.813 -3.787 3.306 1.00 93.31 83 GLN A CA 1
ATOM 665 C C . GLN A 1 83 ? 1.986 -3.892 2.019 1.00 93.31 83 GLN A C 1
ATOM 667 O O . GLN A 1 83 ? 2.089 -3.040 1.138 1.00 93.31 83 GLN A O 1
ATOM 672 N N . GLN A 1 84 ? 1.118 -4.900 1.925 1.00 92.56 84 GLN A N 1
ATOM 673 C CA . GLN A 1 84 ? 0.267 -5.123 0.758 1.00 92.56 84 GLN A CA 1
ATOM 674 C C . GLN A 1 84 ? -0.779 -4.015 0.613 1.00 92.56 84 GLN A C 1
ATOM 676 O O . GLN A 1 84 ? -1.004 -3.533 -0.497 1.00 92.56 84 GLN A O 1
ATOM 681 N N . LEU A 1 85 ? -1.393 -3.573 1.717 1.00 94.06 85 LEU A N 1
ATOM 682 C CA . LEU A 1 85 ? -2.327 -2.451 1.695 1.00 94.06 85 LEU A CA 1
ATOM 683 C C . LEU A 1 85 ? -1.626 -1.168 1.242 1.00 94.06 85 LEU A C 1
ATOM 685 O O . LEU A 1 85 ? -2.152 -0.467 0.380 1.00 94.06 85 LEU A O 1
ATOM 689 N N . PHE A 1 86 ? -0.438 -0.875 1.777 1.00 94.56 86 PHE A N 1
ATOM 690 C CA . PHE A 1 86 ? 0.345 0.294 1.384 1.00 94.56 86 PHE A CA 1
ATOM 691 C C . PHE A 1 86 ? 0.658 0.287 -0.119 1.00 94.56 86 PHE A C 1
ATOM 693 O O . PHE A 1 86 ? 0.385 1.270 -0.808 1.00 94.56 86 PHE A O 1
ATOM 700 N N . GLN A 1 87 ? 1.141 -0.840 -0.652 1.00 91.19 87 GLN A N 1
ATOM 701 C CA . GLN A 1 87 ? 1.407 -1.007 -2.084 1.00 91.19 87 GLN A CA 1
ATOM 702 C C . GLN A 1 87 ? 0.144 -0.818 -2.934 1.00 91.19 87 GLN A C 1
ATOM 704 O O . GLN A 1 87 ? 0.172 -0.098 -3.934 1.00 91.19 87 GLN A O 1
ATOM 709 N N . TYR A 1 88 ? -0.981 -1.415 -2.528 1.00 90.31 88 TYR A N 1
ATOM 710 C CA . TYR A 1 88 ? -2.241 -1.294 -3.261 1.00 90.31 88 TYR A CA 1
ATOM 711 C C . TYR A 1 88 ? -2.777 0.141 -3.242 1.00 90.31 88 TYR A C 1
ATOM 713 O O . TYR A 1 88 ? -3.242 0.641 -4.262 1.00 90.31 88 TYR A O 1
ATOM 721 N N . VAL A 1 89 ? -2.671 0.835 -2.105 1.00 89.88 89 VAL A N 1
ATOM 722 C CA . VAL A 1 89 ? -3.051 2.247 -1.970 1.00 89.88 89 VAL A CA 1
ATOM 723 C C . VAL A 1 89 ? -2.172 3.137 -2.844 1.00 89.88 89 VAL A C 1
ATOM 725 O O . VAL A 1 89 ? -2.705 3.998 -3.544 1.00 89.88 89 VAL A O 1
ATOM 728 N N . LEU A 1 90 ? -0.851 2.926 -2.859 1.00 88.56 90 LEU A N 1
ATOM 729 C CA . LEU A 1 90 ? 0.049 3.655 -3.756 1.00 88.56 90 LEU A CA 1
ATOM 730 C C . LEU A 1 90 ? -0.331 3.444 -5.222 1.00 88.56 90 LEU A C 1
ATOM 732 O O . LEU A 1 90 ? -0.437 4.416 -5.972 1.00 88.56 90 LEU A O 1
ATOM 736 N N . TRP A 1 91 ? -0.588 2.195 -5.618 1.00 85.69 91 TRP A N 1
ATOM 737 C CA . TRP A 1 91 ? -0.999 1.865 -6.980 1.00 85.69 91 TRP A CA 1
ATOM 738 C C . TRP A 1 91 ? -2.342 2.505 -7.338 1.00 85.69 91 TRP A C 1
ATOM 740 O O . TRP A 1 91 ? -2.468 3.144 -8.382 1.00 85.69 91 TRP A O 1
ATOM 750 N N . PHE A 1 92 ? -3.321 2.422 -6.436 1.00 83.38 92 PHE A N 1
ATOM 751 C CA . PHE A 1 92 ? -4.625 3.057 -6.586 1.00 83.38 92 PHE A CA 1
ATOM 752 C C . PHE A 1 92 ? -4.497 4.578 -6.756 1.00 83.38 92 PHE A C 1
ATOM 754 O O . PHE A 1 92 ? -5.125 5.148 -7.650 1.00 83.38 92 PHE A O 1
ATOM 761 N N . ILE A 1 93 ? -3.662 5.244 -5.949 1.00 83.06 93 ILE A N 1
ATOM 762 C CA . ILE A 1 93 ? -3.414 6.687 -6.066 1.00 83.06 93 ILE A CA 1
ATOM 763 C C . ILE A 1 93 ? -2.750 7.026 -7.399 1.00 83.06 93 ILE A C 1
ATOM 765 O O . ILE A 1 93 ? -3.222 7.925 -8.097 1.00 83.06 93 ILE A O 1
ATOM 769 N N . ALA A 1 94 ? -1.694 6.303 -7.774 1.00 80.69 94 ALA A N 1
ATOM 770 C CA . ALA A 1 94 ? -0.962 6.544 -9.012 1.00 80.69 94 ALA A CA 1
ATOM 771 C C . ALA A 1 94 ? -1.855 6.364 -10.250 1.00 80.69 94 ALA A C 1
ATOM 773 O O . ALA A 1 94 ? -1.906 7.246 -11.110 1.00 80.69 94 ALA A O 1
ATOM 774 N N . PHE A 1 95 ? -2.614 5.267 -10.306 1.00 78.50 95 PHE A N 1
ATOM 775 C CA . PHE A 1 95 ? -3.497 4.944 -11.424 1.00 78.50 95 PHE A CA 1
ATOM 776 C C . PHE A 1 95 ? -4.609 5.988 -11.602 1.00 78.50 95 PHE A C 1
ATOM 778 O O . PHE A 1 95 ? -4.851 6.475 -12.706 1.00 78.50 95 PHE A O 1
ATOM 785 N N . ASN A 1 96 ? -5.250 6.403 -10.506 1.00 74.00 96 ASN A N 1
ATOM 786 C CA . ASN A 1 96 ? -6.298 7.422 -10.564 1.00 74.00 96 ASN A CA 1
ATOM 787 C C . ASN A 1 96 ? -5.739 8.829 -10.829 1.00 74.00 96 ASN A C 1
ATOM 789 O O . ASN A 1 96 ? -6.425 9.653 -11.432 1.00 74.00 96 ASN A O 1
ATOM 793 N N . HIS A 1 97 ? -4.505 9.131 -10.416 1.00 69.88 97 HIS A N 1
ATOM 794 C CA . HIS A 1 97 ? -3.848 10.387 -10.778 1.00 69.88 97 HIS A CA 1
ATOM 795 C C . HIS A 1 97 ? -3.571 10.462 -12.289 1.00 69.88 97 HIS A C 1
ATOM 797 O O . HIS A 1 97 ? -3.819 11.496 -12.904 1.00 69.88 97 HIS A O 1
ATOM 803 N N . GLU A 1 98 ? -3.107 9.370 -12.904 1.00 63.22 98 GLU A N 1
ATOM 804 C CA . GLU A 1 98 ? -2.891 9.269 -14.356 1.00 63.22 98 GLU A CA 1
ATOM 805 C C . GLU A 1 98 ? -4.192 9.434 -15.152 1.00 63.22 98 GLU A C 1
ATOM 807 O O . GLU A 1 98 ? -4.238 10.236 -16.085 1.00 63.22 98 GLU A O 1
ATOM 812 N N . ALA A 1 99 ? -5.258 8.734 -14.750 1.00 62.47 99 ALA A N 1
ATOM 813 C CA . ALA A 1 99 ? -6.557 8.776 -15.423 1.00 62.47 99 ALA A CA 1
ATOM 814 C C . ALA A 1 99 ? -7.212 10.172 -15.411 1.00 62.47 99 ALA A C 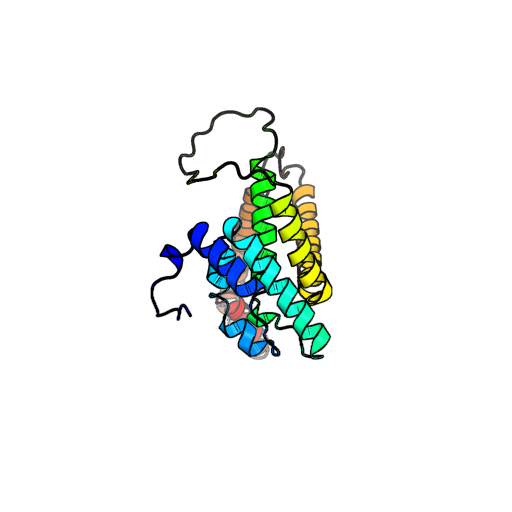1
ATOM 816 O O . ALA A 1 99 ? -7.995 10.495 -16.301 1.00 62.47 99 ALA A O 1
ATOM 817 N N . ASN A 1 100 ? -6.875 11.009 -14.423 1.00 56.91 100 ASN A N 1
ATOM 818 C CA . ASN A 1 100 ? -7.420 12.357 -14.255 1.00 56.91 100 ASN A CA 1
ATOM 819 C C . ASN A 1 100 ? -6.496 13.474 -14.784 1.00 56.91 100 ASN A C 1
ATOM 821 O O . ASN A 1 100 ? -6.816 14.655 -14.619 1.00 56.91 100 ASN A O 1
ATOM 825 N N . LYS A 1 101 ? -5.358 13.152 -15.422 1.00 56.41 101 LYS A N 1
ATOM 826 C CA . LYS A 1 101 ? -4.523 14.175 -16.071 1.00 56.41 101 LYS A CA 1
ATOM 827 C C . LYS A 1 101 ? -5.298 14.793 -17.245 1.00 56.41 101 LYS A C 1
ATOM 829 O O . LYS A 1 101 ? -5.737 14.053 -18.127 1.00 56.41 101 LYS A O 1
ATOM 834 N N . PRO A 1 102 ? -5.441 16.132 -17.319 1.00 47.91 102 PRO A N 1
ATOM 835 C CA . PRO A 1 102 ? -6.058 16.772 -18.472 1.00 47.91 102 PRO A CA 1
ATOM 836 C C . PRO A 1 102 ? -5.239 16.428 -19.716 1.00 47.91 102 PRO A C 1
ATOM 838 O O . PRO A 1 102 ? -4.065 16.787 -19.827 1.00 47.91 102 PRO A O 1
ATOM 841 N N . THR A 1 103 ? -5.850 15.679 -20.634 1.00 46.16 103 THR A N 1
ATOM 842 C CA . THR A 1 103 ? -5.227 15.281 -21.893 1.00 46.16 103 THR A CA 1
ATOM 843 C C . THR A 1 103 ? -4.995 16.533 -22.736 1.00 46.16 103 THR A C 1
ATOM 845 O O . THR A 1 103 ? -5.894 17.007 -23.428 1.00 46.16 103 THR A O 1
ATOM 848 N N . TYR A 1 104 ? -3.786 17.093 -22.691 1.00 41.84 104 TYR A N 1
ATOM 849 C CA . TYR A 1 104 ? -3.341 17.981 -23.757 1.00 41.84 104 TYR A CA 1
ATOM 850 C C . TYR A 1 104 ? -3.233 17.139 -25.036 1.00 41.84 104 TYR A C 1
ATOM 852 O O . TYR A 1 104 ? -2.574 16.103 -25.066 1.00 41.84 104 TYR A O 1
ATOM 860 N N . ALA A 1 105 ? -3.991 17.560 -26.046 1.00 46.75 105 ALA A N 1
ATOM 861 C CA . ALA A 1 105 ? -4.313 16.861 -27.284 1.00 46.75 105 ALA A CA 1
ATOM 862 C C . ALA A 1 105 ? -3.193 15.987 -27.891 1.00 46.75 105 ALA A C 1
ATOM 864 O O . ALA A 1 105 ? -2.189 16.508 -28.369 1.00 46.75 105 ALA A O 1
ATOM 865 N N . GLN A 1 106 ? -3.442 14.677 -28.006 1.00 39.66 106 GLN A N 1
ATOM 866 C CA . GLN A 1 106 ? -2.814 13.787 -28.994 1.00 39.66 106 GLN A CA 1
ATOM 867 C C . GLN A 1 106 ? -3.797 12.662 -29.401 1.00 39.66 106 GLN A C 1
ATOM 869 O O . GLN A 1 106 ? -4.740 12.371 -28.661 1.00 39.66 106 GLN A O 1
ATOM 874 N N . PRO A 1 107 ? -3.655 12.106 -30.621 1.00 40.28 107 PRO A N 1
ATOM 875 C CA . PRO A 1 107 ? -4.753 11.568 -31.415 1.00 40.28 107 PRO A CA 1
ATOM 876 C C . PRO A 1 107 ? -5.165 10.147 -31.027 1.00 40.28 107 PRO A C 1
ATOM 878 O O . PRO A 1 107 ? -4.373 9.333 -30.558 1.00 40.28 107 PRO A O 1
ATOM 881 N N . LYS A 1 108 ? -6.444 9.871 -31.299 1.00 45.78 108 LYS A N 1
ATOM 882 C CA . LYS A 1 108 ? -7.130 8.583 -31.168 1.00 45.78 108 LYS A CA 1
ATOM 883 C C . LYS A 1 108 ? -6.265 7.431 -31.696 1.00 45.78 108 LYS A C 1
ATOM 885 O O . LYS A 1 108 ? -6.125 7.272 -32.904 1.00 45.78 108 LYS A O 1
ATOM 890 N N . SER A 1 109 ? -5.762 6.596 -30.793 1.00 38.41 109 SER A N 1
ATOM 891 C CA . SER A 1 109 ? -5.442 5.204 -31.104 1.00 38.41 109 SER A CA 1
ATOM 892 C C . SER A 1 109 ? -6.390 4.330 -30.294 1.00 38.41 109 SER A C 1
ATOM 894 O O . SER A 1 109 ? -6.464 4.399 -29.071 1.00 38.41 109 SER A O 1
ATOM 896 N N . THR A 1 110 ? -7.218 3.601 -31.026 1.00 43.81 110 THR A N 1
ATOM 897 C CA . THR A 1 110 ? -8.151 2.593 -30.540 1.00 43.81 110 THR A CA 1
ATOM 898 C C . THR A 1 110 ? -7.378 1.459 -29.875 1.00 43.81 110 THR A C 1
ATOM 900 O O . THR A 1 110 ? -6.737 0.667 -30.561 1.00 43.81 110 THR A O 1
ATOM 903 N N . SER A 1 111 ? -7.464 1.364 -28.551 1.00 36.22 111 SER A N 1
ATOM 904 C CA . SER A 1 111 ? -7.226 0.124 -27.814 1.00 36.22 111 SER A CA 1
ATOM 905 C C . SER A 1 111 ? -8.451 -0.177 -26.950 1.00 36.22 111 SER A C 1
ATOM 907 O O . SER A 1 111 ? -8.644 0.334 -25.847 1.00 36.22 111 SER A O 1
ATOM 909 N N . GLU A 1 112 ? -9.329 -1.006 -27.506 1.00 41.25 112 GLU A N 1
ATOM 910 C CA . GLU A 1 112 ? -10.480 -1.601 -26.833 1.00 41.25 112 GLU A CA 1
ATOM 911 C C . GLU A 1 112 ? -9.997 -2.635 -25.805 1.00 41.25 112 GLU A C 1
ATOM 913 O O . GLU A 1 112 ? -9.957 -3.822 -26.089 1.00 41.25 112 GLU A O 1
ATOM 918 N N . THR A 1 113 ? -9.597 -2.184 -24.612 1.00 35.12 113 THR A N 1
ATOM 919 C CA . THR A 1 113 ? -9.512 -3.035 -23.399 1.00 35.12 113 THR A CA 1
ATOM 920 C C . THR A 1 113 ? -9.584 -2.222 -22.095 1.00 35.12 113 THR A C 1
ATOM 922 O O . THR A 1 113 ? -9.131 -2.672 -21.047 1.00 35.12 113 THR A O 1
ATOM 925 N N . ALA A 1 114 ? -10.174 -1.022 -22.112 1.00 35.00 114 ALA A N 1
ATOM 926 C CA . ALA A 1 114 ? -10.468 -0.277 -20.885 1.00 35.00 114 ALA A CA 1
ATOM 927 C C . ALA A 1 114 ? -11.737 -0.845 -20.225 1.00 35.00 114 ALA A C 1
ATOM 929 O O . ALA A 1 114 ? -12.829 -0.285 -20.313 1.00 35.00 114 ALA A O 1
ATOM 930 N N . VAL A 1 115 ? -11.592 -2.018 -19.613 1.00 36.75 115 VAL A N 1
ATOM 931 C CA . VAL A 1 115 ? -12.613 -2.636 -18.770 1.00 36.75 115 VAL A CA 1
ATOM 932 C C . VAL A 1 115 ? -12.837 -1.732 -17.552 1.00 36.75 115 VAL A C 1
ATOM 934 O O . VAL A 1 115 ? -11.939 -1.535 -16.742 1.00 36.75 115 VAL A O 1
ATOM 937 N N . TYR A 1 116 ? -14.044 -1.168 -17.459 1.00 35.59 116 TYR A N 1
ATOM 938 C CA . TYR A 1 116 ? -14.676 -0.655 -16.236 1.00 35.59 116 TYR A CA 1
ATOM 939 C C . TYR A 1 116 ? -13.827 0.281 -15.349 1.00 35.59 116 TYR A C 1
ATOM 941 O O . TYR A 1 116 ? -13.559 -0.003 -14.188 1.00 35.59 116 TYR A O 1
ATOM 949 N N . CYS A 1 117 ? -13.482 1.470 -15.845 1.00 33.59 117 CYS A N 1
ATOM 950 C CA . CYS A 1 117 ? -13.146 2.589 -14.960 1.00 33.59 117 CYS A CA 1
ATOM 951 C C . CYS A 1 117 ? -14.344 3.532 -14.880 1.00 33.59 117 CYS A C 1
ATOM 953 O O . CYS A 1 117 ? -14.503 4.443 -15.689 1.00 33.59 117 CYS A O 1
ATOM 955 N N . SER A 1 118 ? -15.215 3.304 -13.894 1.00 37.38 118 SER A N 1
ATOM 956 C CA . SER A 1 118 ? -16.066 4.381 -13.396 1.00 37.38 118 SER A CA 1
ATOM 957 C C . SER A 1 118 ? -15.148 5.526 -12.975 1.00 37.38 118 SER A C 1
ATOM 959 O O . SER A 1 118 ? -14.216 5.277 -12.213 1.00 37.38 118 SER A O 1
ATOM 961 N N . ASN A 1 119 ? -15.398 6.741 -13.461 1.00 42.47 119 ASN A N 1
ATOM 962 C CA . ASN A 1 119 ? -14.697 7.963 -13.063 1.00 42.47 119 ASN A CA 1
ATOM 963 C C . ASN A 1 119 ? -14.767 8.139 -11.535 1.00 42.47 119 ASN A C 1
ATOM 965 O O . ASN A 1 119 ? -15.682 8.782 -11.018 1.00 42.47 119 ASN A O 1
ATOM 969 N N . PHE A 1 120 ? -13.843 7.527 -10.796 1.00 50.31 120 PHE A N 1
ATOM 970 C CA . PHE A 1 120 ? -13.783 7.658 -9.353 1.00 50.31 120 PHE A CA 1
ATOM 971 C C . PHE A 1 120 ? -13.057 8.962 -9.059 1.00 50.31 120 PHE A C 1
ATOM 973 O O . PHE A 1 120 ? -11.830 9.050 -9.063 1.00 50.31 120 PHE A O 1
ATOM 980 N N . LEU A 1 121 ? -13.842 10.019 -8.864 1.00 55.12 121 LEU A N 1
ATOM 981 C CA . LEU A 1 121 ? -13.318 11.274 -8.358 1.00 55.12 121 LEU A CA 1
ATOM 982 C C . LEU A 1 121 ? -12.765 10.991 -6.957 1.00 55.12 121 LEU A C 1
ATOM 984 O O . LEU A 1 121 ? -13.486 10.435 -6.126 1.00 55.12 121 LEU A O 1
ATOM 988 N N . PHE A 1 122 ? -11.521 11.387 -6.680 1.00 66.06 122 PHE A N 1
ATOM 989 C CA . PHE A 1 122 ? -10.999 11.477 -5.316 1.00 66.06 122 PHE A CA 1
ATOM 990 C C . PHE A 1 122 ? -11.893 12.421 -4.505 1.00 66.06 122 PHE A C 1
ATOM 992 O O . PHE A 1 122 ? -11.659 13.626 -4.423 1.00 66.06 122 PHE A O 1
ATOM 999 N N . ASN A 1 123 ? -12.975 11.887 -3.949 1.00 73.94 123 ASN A N 1
ATOM 1000 C CA . ASN A 1 123 ? -13.866 12.652 -3.106 1.00 73.94 123 ASN A CA 1
ATOM 1001 C C . ASN A 1 123 ? -13.209 12.839 -1.731 1.00 73.94 123 ASN A C 1
ATOM 1003 O O . ASN A 1 123 ? -12.310 12.093 -1.326 1.00 73.94 123 ASN A O 1
ATOM 1007 N N . VAL A 1 124 ? -13.660 13.864 -1.011 1.00 79.50 124 VAL A N 1
ATOM 1008 C CA . VAL A 1 124 ? -13.102 14.237 0.297 1.00 79.50 124 VAL A CA 1
ATOM 1009 C C . VAL A 1 1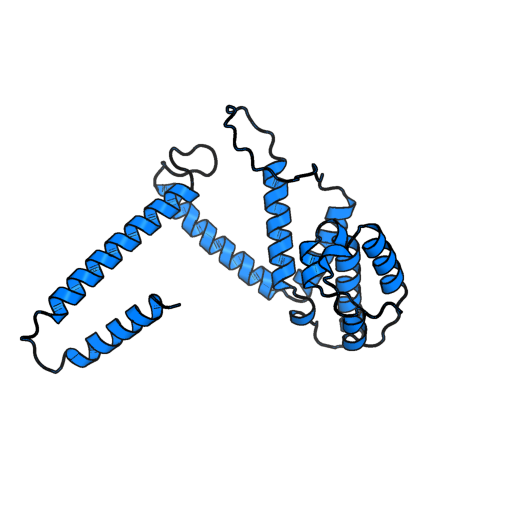24 ? -13.116 13.048 1.265 1.00 79.50 124 VAL A C 1
ATOM 1011 O O . VAL A 1 124 ? -12.145 12.830 1.980 1.00 79.50 124 VAL A O 1
ATOM 1014 N N . THR A 1 125 ? -14.170 12.230 1.239 1.00 83.50 125 THR A N 1
ATOM 1015 C CA . THR A 1 125 ? -14.332 11.058 2.110 1.00 83.50 125 THR A CA 1
ATOM 1016 C C . THR A 1 125 ? -13.265 9.987 1.872 1.00 83.50 125 THR A C 1
ATOM 1018 O O . THR A 1 125 ? -12.671 9.492 2.826 1.00 83.50 125 THR A O 1
ATOM 1021 N N . THR A 1 126 ? -12.961 9.673 0.611 1.00 84.81 126 THR A N 1
ATOM 1022 C CA . THR A 1 126 ? -11.914 8.705 0.235 1.00 84.81 126 THR A CA 1
ATOM 1023 C C . THR A 1 126 ? -10.553 9.178 0.732 1.00 84.81 126 THR A C 1
ATOM 1025 O O . THR A 1 126 ? -9.814 8.411 1.344 1.00 84.81 126 THR A O 1
ATOM 1028 N N . LEU A 1 127 ? -10.235 10.461 0.526 1.00 85.06 127 LEU A N 1
ATOM 1029 C CA . LEU A 1 127 ? -8.980 11.049 0.996 1.00 85.06 127 LEU A CA 1
ATOM 1030 C C . LEU A 1 127 ? -8.857 11.008 2.521 1.00 85.06 127 LEU A C 1
ATOM 1032 O O . LEU A 1 127 ? -7.763 10.775 3.027 1.00 85.06 127 LEU A O 1
ATOM 1036 N N . THR A 1 128 ? -9.953 11.212 3.252 1.00 89.38 128 THR A N 1
ATOM 1037 C CA . THR A 1 128 ? -9.958 11.121 4.717 1.00 89.38 128 THR A CA 1
ATOM 1038 C C . THR A 1 128 ? -9.617 9.710 5.191 1.00 89.38 128 THR A C 1
ATOM 1040 O O . THR A 1 128 ? -8.711 9.564 6.010 1.00 89.38 128 THR A O 1
ATOM 1043 N N . HIS A 1 129 ? -10.263 8.678 4.636 1.00 91.56 129 HIS A N 1
ATOM 1044 C CA . HIS A 1 129 ? -9.973 7.285 4.997 1.00 91.56 129 HIS A CA 1
ATOM 1045 C C . HIS A 1 129 ? -8.539 6.887 4.632 1.00 91.56 129 HIS A C 1
ATOM 1047 O O . HIS A 1 129 ? -7.827 6.324 5.457 1.00 91.56 129 HIS A O 1
ATOM 1053 N N . LEU A 1 130 ? -8.073 7.250 3.431 1.00 91.44 130 LEU A N 1
ATOM 1054 C CA . LEU A 1 130 ? -6.696 6.983 3.009 1.00 91.44 130 LEU A CA 1
ATOM 1055 C C . LEU A 1 130 ? -5.672 7.660 3.925 1.00 91.44 130 LEU A C 1
ATOM 1057 O O . LEU A 1 130 ? -4.708 7.024 4.335 1.00 91.44 130 LEU A O 1
ATOM 1061 N N . ARG A 1 131 ? -5.882 8.933 4.281 1.00 91.75 131 ARG A N 1
ATOM 1062 C CA . ARG A 1 131 ? -4.995 9.658 5.206 1.00 91.75 131 ARG A CA 1
ATOM 1063 C C . ARG A 1 131 ? -4.972 9.032 6.593 1.00 91.75 131 ARG A C 1
ATOM 1065 O O . ARG A 1 131 ? -3.906 8.980 7.194 1.00 91.75 131 ARG A O 1
ATOM 1072 N N . SER A 1 132 ? -6.123 8.590 7.091 1.00 94.94 132 SER A N 1
ATOM 1073 C CA . SER A 1 132 ? -6.221 7.927 8.390 1.00 94.94 132 SER A CA 1
ATOM 1074 C C . SER A 1 132 ? -5.424 6.620 8.394 1.00 94.94 132 SER A C 1
ATOM 1076 O O . SER A 1 132 ? -4.490 6.481 9.182 1.00 94.94 132 SER A O 1
ATOM 1078 N N . ILE A 1 133 ? -5.684 5.734 7.423 1.00 94.88 133 ILE A N 1
ATOM 1079 C CA . ILE A 1 133 ? -4.977 4.453 7.253 1.00 94.88 133 ILE A CA 1
ATOM 1080 C C . ILE A 1 133 ? -3.466 4.669 7.109 1.00 94.88 133 ILE A C 1
ATOM 1082 O O . ILE A 1 133 ? -2.682 4.081 7.851 1.00 94.88 133 ILE A O 1
ATOM 1086 N N . LEU A 1 134 ? -3.042 5.538 6.185 1.00 94.12 134 LEU A N 1
ATOM 1087 C CA . LEU A 1 134 ? -1.622 5.838 5.979 1.00 94.12 134 LEU A CA 1
ATOM 1088 C C . LEU A 1 134 ? -0.991 6.480 7.219 1.00 94.12 134 LEU A C 1
ATOM 1090 O O . LEU A 1 134 ? 0.184 6.258 7.492 1.00 94.12 134 LEU A O 1
ATOM 1094 N N . GLY A 1 135 ? -1.767 7.244 7.990 1.00 94.69 135 GLY A N 1
ATOM 1095 C CA . GLY A 1 135 ? -1.343 7.798 9.268 1.00 94.69 135 GLY A CA 1
ATOM 1096 C C . GLY A 1 135 ? -1.022 6.712 10.294 1.00 94.69 135 GLY A C 1
ATOM 1097 O O . GLY A 1 135 ? 0.012 6.814 10.951 1.00 94.69 135 GLY A O 1
ATOM 1098 N N . VAL A 1 136 ? -1.866 5.680 10.403 1.00 95.94 136 VAL A N 1
ATOM 1099 C CA . VAL A 1 136 ? -1.612 4.513 11.267 1.00 95.94 136 VAL A CA 1
ATOM 1100 C C . VAL A 1 136 ? -0.357 3.775 10.803 1.00 95.94 136 VAL A C 1
ATOM 1102 O O . VAL A 1 136 ? 0.556 3.572 11.596 1.00 95.94 136 VAL A O 1
ATOM 1105 N N . ILE A 1 137 ? -0.254 3.452 9.506 1.00 95.31 137 ILE A N 1
ATOM 1106 C CA . ILE A 1 137 ? 0.914 2.743 8.948 1.00 95.31 137 ILE A CA 1
ATOM 1107 C C . ILE A 1 137 ? 2.207 3.536 9.185 1.00 95.31 137 ILE A C 1
ATOM 1109 O O . ILE A 1 137 ? 3.214 2.958 9.572 1.00 95.31 137 ILE A O 1
ATOM 1113 N N . ASN A 1 138 ? 2.190 4.858 9.015 1.00 94.00 138 ASN A N 1
ATOM 1114 C CA . ASN A 1 138 ? 3.361 5.702 9.258 1.00 94.00 138 ASN A CA 1
ATOM 1115 C C . ASN A 1 138 ? 3.828 5.679 10.724 1.00 94.00 138 ASN A C 1
ATOM 1117 O O . ASN A 1 138 ? 5.023 5.781 10.984 1.00 94.00 138 ASN A O 1
ATOM 1121 N N . ARG A 1 139 ? 2.900 5.577 11.683 1.00 94.38 139 ARG A N 1
ATOM 1122 C CA . ARG A 1 139 ? 3.234 5.541 13.114 1.00 94.38 139 ARG A CA 1
ATOM 1123 C C . ARG A 1 139 ? 3.685 4.158 13.569 1.00 94.38 139 ARG A C 1
ATOM 1125 O O . ARG A 1 139 ? 4.656 4.056 14.309 1.00 94.38 139 ARG A O 1
ATOM 1132 N N . GLU A 1 140 ? 2.990 3.118 13.122 1.00 94.94 140 GLU A N 1
ATOM 1133 C CA . GLU A 1 140 ? 3.172 1.755 13.630 1.00 94.94 140 GLU A CA 1
ATOM 1134 C C . GLU A 1 140 ? 4.143 0.918 12.784 1.00 94.94 140 GLU A C 1
ATOM 1136 O O . GLU A 1 140 ? 4.816 0.033 13.306 1.00 94.94 140 GLU A O 1
ATOM 1141 N N . CYS A 1 141 ? 4.273 1.216 11.489 1.00 94.50 141 CYS A N 1
ATOM 1142 C CA . CYS A 1 141 ? 5.090 0.458 10.539 1.00 94.50 141 CYS A CA 1
ATOM 1143 C C . CYS A 1 141 ? 6.030 1.376 9.721 1.00 94.50 141 CYS A C 1
ATOM 1145 O O . CYS A 1 141 ? 6.000 1.343 8.486 1.00 94.50 141 CYS A O 1
ATOM 1147 N N . PRO A 1 142 ? 6.894 2.194 10.362 1.00 93.56 142 PRO A N 1
ATOM 1148 C CA . PRO A 1 142 ? 7.738 3.173 9.663 1.00 93.56 142 PRO A CA 1
ATOM 1149 C C . PRO A 1 142 ? 8.689 2.532 8.640 1.00 93.56 142 PRO A C 1
ATOM 1151 O O . PRO A 1 142 ? 8.970 3.129 7.604 1.00 93.56 142 PRO A O 1
ATOM 1154 N N . LYS A 1 143 ? 9.108 1.283 8.878 1.00 94.94 143 LYS A N 1
ATOM 1155 C CA . LYS A 1 143 ? 9.979 0.511 7.978 1.00 94.94 143 LYS A CA 1
ATOM 1156 C C . LYS A 1 143 ? 9.405 0.380 6.566 1.00 94.94 143 LYS A C 1
ATOM 1158 O O . LYS A 1 143 ? 10.152 0.490 5.605 1.00 94.94 143 LYS A O 1
ATOM 1163 N N . ILE A 1 144 ? 8.085 0.219 6.430 1.00 93.56 144 ILE A N 1
ATOM 1164 C CA . ILE A 1 144 ? 7.419 0.124 5.119 1.00 93.56 144 ILE A CA 1
ATOM 1165 C C . ILE A 1 144 ? 7.635 1.415 4.317 1.00 93.56 144 ILE A C 1
ATOM 1167 O O . ILE A 1 144 ? 7.850 1.379 3.106 1.00 93.56 144 ILE A O 1
ATOM 1171 N N . LEU A 1 145 ? 7.594 2.570 4.987 1.00 91.94 145 LEU A N 1
ATOM 1172 C CA . LEU A 1 145 ? 7.807 3.861 4.341 1.00 91.94 145 LEU A CA 1
ATOM 1173 C C . LEU A 1 145 ? 9.286 4.107 4.042 1.00 91.94 145 LEU A C 1
ATOM 1175 O O . LEU A 1 145 ? 9.597 4.690 3.007 1.00 91.94 145 LEU A O 1
ATOM 1179 N N . GLU A 1 146 ? 10.185 3.668 4.923 1.00 92.62 146 GLU A N 1
ATOM 1180 C CA . GLU A 1 146 ? 11.632 3.724 4.693 1.00 92.62 146 GLU A CA 1
ATOM 1181 C C . GLU A 1 146 ? 12.031 2.889 3.470 1.00 92.62 146 GLU A C 1
ATOM 1183 O O . GLU A 1 146 ? 12.733 3.391 2.593 1.00 92.62 146 GLU A O 1
ATOM 1188 N N . GLU A 1 147 ? 11.521 1.659 3.364 1.00 92.81 147 GLU A N 1
ATOM 1189 C CA . GLU A 1 147 ? 11.720 0.782 2.205 1.00 92.81 147 GLU A CA 1
ATOM 1190 C C . GLU A 1 147 ? 11.189 1.434 0.925 1.00 92.81 147 GLU A C 1
ATOM 1192 O O . GLU A 1 147 ? 11.911 1.533 -0.065 1.00 92.81 147 GLU A O 1
ATOM 1197 N N . ALA A 1 148 ? 9.970 1.978 0.955 1.00 90.12 148 ALA A N 1
ATOM 1198 C CA . ALA A 1 148 ? 9.391 2.667 -0.196 1.00 90.12 148 ALA A CA 1
ATOM 1199 C C . ALA A 1 148 ? 10.171 3.935 -0.594 1.00 90.12 148 ALA A C 1
ATOM 1201 O O . ALA A 1 148 ? 10.307 4.245 -1.779 1.00 90.12 148 ALA A O 1
ATOM 1202 N N . ALA A 1 149 ? 10.701 4.682 0.379 1.00 89.00 149 ALA A N 1
ATOM 1203 C CA . ALA A 1 149 ? 11.547 5.841 0.119 1.00 89.00 149 ALA A CA 1
ATOM 1204 C C . ALA A 1 149 ? 12.892 5.428 -0.495 1.00 89.00 149 ALA A C 1
ATOM 1206 O O . ALA A 1 149 ? 13.371 6.088 -1.417 1.00 89.00 149 ALA A O 1
ATOM 1207 N N . GLN A 1 150 ? 13.479 4.326 -0.027 1.00 91.94 150 GLN A N 1
ATOM 1208 C CA . GLN A 1 150 ? 14.700 3.770 -0.599 1.00 91.94 150 GLN A CA 1
ATOM 1209 C C . GLN A 1 150 ? 14.472 3.266 -2.028 1.00 91.94 150 GLN A C 1
ATOM 1211 O O . GLN A 1 150 ? 15.270 3.567 -2.913 1.00 91.94 150 GLN A O 1
ATOM 1216 N N . GLU A 1 151 ? 13.370 2.557 -2.278 1.00 87.75 151 GLU A N 1
ATOM 1217 C CA . GLU A 1 151 ? 12.973 2.148 -3.626 1.00 87.75 151 GLU A CA 1
ATOM 1218 C C . GLU A 1 151 ? 12.788 3.358 -4.537 1.00 87.75 151 GLU A C 1
ATOM 1220 O O . GLU A 1 151 ? 13.301 3.365 -5.653 1.00 87.75 151 GLU A O 1
ATOM 1225 N N . LYS A 1 152 ? 12.129 4.417 -4.053 1.00 87.00 152 LYS A N 1
ATOM 1226 C CA . LYS A 1 152 ? 11.982 5.661 -4.809 1.00 87.00 152 LYS A CA 1
ATOM 1227 C C . LYS A 1 152 ? 13.338 6.250 -5.201 1.00 87.00 152 LYS A C 1
ATOM 1229 O O . LYS A 1 152 ? 13.499 6.609 -6.359 1.00 87.00 152 LYS A O 1
ATOM 1234 N N . LEU A 1 153 ? 14.302 6.327 -4.281 1.00 88.81 153 LEU A N 1
ATOM 1235 C CA . LEU A 1 153 ? 15.645 6.834 -4.592 1.00 88.81 153 LEU A CA 1
ATOM 1236 C C . LEU A 1 153 ? 16.330 5.992 -5.676 1.00 88.81 153 LEU A C 1
ATOM 1238 O O . LEU A 1 153 ? 16.873 6.543 -6.627 1.00 88.81 153 LEU A O 1
ATOM 1242 N N . LEU A 1 154 ? 16.240 4.662 -5.581 1.00 83.94 154 LEU A N 1
ATOM 1243 C CA . LEU A 1 154 ? 16.789 3.762 -6.599 1.00 83.94 154 LEU A CA 1
ATOM 1244 C C . LEU A 1 154 ? 16.105 3.945 -7.960 1.00 83.94 154 LEU A C 1
ATOM 1246 O O . LEU A 1 154 ? 16.771 3.896 -8.997 1.00 83.94 154 LEU A O 1
ATOM 1250 N N . LEU A 1 155 ? 14.785 4.151 -7.968 1.00 83.12 155 LEU A N 1
ATOM 1251 C CA . LEU A 1 155 ? 14.042 4.466 -9.184 1.00 83.12 155 LEU A CA 1
ATOM 1252 C C . LEU A 1 155 ? 14.454 5.824 -9.754 1.00 83.12 155 LEU A C 1
ATOM 1254 O O . LEU A 1 155 ? 14.663 5.908 -10.960 1.00 83.12 155 LEU A O 1
ATOM 1258 N N . ASP A 1 156 ? 14.591 6.856 -8.925 1.00 78.62 156 ASP A N 1
ATOM 1259 C CA . ASP A 1 156 ? 15.006 8.196 -9.345 1.00 78.62 156 ASP A CA 1
ATOM 1260 C C . ASP A 1 156 ? 16.412 8.155 -9.977 1.00 78.62 156 ASP A C 1
ATOM 1262 O O . ASP A 1 156 ? 16.587 8.657 -11.088 1.00 78.62 156 ASP A O 1
ATOM 1266 N N . ASP A 1 157 ? 17.370 7.448 -9.365 1.00 77.31 157 ASP A N 1
ATOM 1267 C CA . ASP A 1 157 ? 18.723 7.240 -9.909 1.00 77.31 157 ASP A CA 1
ATOM 1268 C C . ASP A 1 157 ? 18.687 6.521 -11.272 1.00 77.31 157 ASP A C 1
ATOM 1270 O O . ASP A 1 157 ? 19.388 6.880 -12.227 1.00 77.31 157 ASP A O 1
ATOM 1274 N N . CYS A 1 158 ? 17.842 5.492 -11.390 1.00 77.00 158 CYS A N 1
ATOM 1275 C CA . CYS A 1 158 ? 17.643 4.758 -12.638 1.00 77.00 158 CYS A CA 1
ATOM 1276 C C . CYS A 1 158 ? 17.012 5.645 -13.721 1.00 77.00 158 CYS A C 1
ATOM 1278 O O . CYS A 1 158 ? 17.433 5.606 -14.880 1.00 77.00 158 CYS A O 1
ATOM 1280 N N . LEU A 1 159 ? 16.017 6.457 -13.361 1.00 71.06 159 LEU A N 1
ATOM 1281 C CA . LEU A 1 159 ? 15.351 7.388 -14.267 1.00 71.06 159 LEU A CA 1
ATOM 1282 C C . LEU A 1 159 ? 16.292 8.498 -14.733 1.00 71.06 159 LEU A C 1
ATOM 1284 O O . LEU A 1 159 ? 16.291 8.821 -15.921 1.00 71.06 159 LEU A O 1
ATOM 1288 N N . GLU A 1 160 ? 17.126 9.040 -13.848 1.00 71.56 160 GLU A N 1
ATOM 1289 C CA . GLU A 1 160 ? 18.155 10.016 -14.206 1.00 71.56 160 GLU A CA 1
ATOM 1290 C C . GLU A 1 160 ? 19.165 9.401 -15.181 1.00 71.56 160 GLU A C 1
ATOM 1292 O O . GLU A 1 160 ? 19.428 9.975 -16.242 1.00 71.56 160 GLU A O 1
ATOM 1297 N N . SER A 1 161 ? 19.653 8.188 -14.897 1.00 69.56 161 SER A N 1
ATOM 1298 C CA . SER A 1 161 ? 20.575 7.471 -15.785 1.00 69.56 161 SER A CA 1
ATOM 1299 C C . SER A 1 161 ? 19.983 7.245 -17.182 1.00 69.56 161 SER A C 1
ATOM 1301 O O . SER A 1 161 ? 20.676 7.441 -18.183 1.00 69.56 161 SER A O 1
ATOM 1303 N N . LEU A 1 162 ? 18.697 6.895 -17.268 1.00 66.31 162 LEU A N 1
ATOM 1304 C CA . LEU A 1 162 ? 17.987 6.728 -18.540 1.00 66.31 162 LEU A CA 1
ATOM 1305 C C . LEU A 1 162 ? 17.736 8.072 -19.251 1.00 66.31 162 LEU A C 1
ATOM 1307 O O . LEU A 1 162 ? 17.845 8.153 -20.477 1.00 66.31 162 LEU A O 1
ATOM 1311 N N . GLY A 1 163 ? 17.438 9.131 -18.495 1.00 59.22 163 GLY A N 1
ATOM 1312 C CA . GLY A 1 163 ? 17.179 10.485 -18.996 1.00 59.22 163 GLY A CA 1
ATOM 1313 C C . GLY A 1 163 ? 18.416 11.200 -19.553 1.00 59.22 163 GLY A C 1
ATOM 1314 O O . GLY A 1 163 ? 18.290 12.034 -20.452 1.00 59.22 163 GLY A O 1
ATOM 1315 N N . CYS A 1 164 ? 19.623 10.819 -19.116 1.00 56.31 164 CYS A N 1
ATOM 1316 C CA . CYS A 1 164 ? 20.902 11.357 -19.606 1.00 56.31 164 CYS A CA 1
ATOM 1317 C C . CYS A 1 164 ? 21.138 11.165 -21.116 1.00 56.31 164 CYS A C 1
ATOM 1319 O O . CYS A 1 164 ? 22.037 11.780 -21.689 1.00 56.31 164 CYS A O 1
ATOM 1321 N N . HIS A 1 165 ? 20.346 10.325 -21.786 1.00 60.47 165 HIS A N 1
ATOM 1322 C CA . HIS A 1 165 ? 20.471 10.095 -23.222 1.00 60.47 165 HIS A CA 1
ATOM 1323 C C . HIS A 1 165 ? 19.677 11.081 -24.090 1.00 60.47 165 HIS A C 1
ATOM 1325 O O . HIS A 1 165 ? 19.762 10.984 -25.311 1.00 60.47 165 HIS A O 1
ATOM 1331 N N . GLY A 1 166 ? 18.893 12.007 -23.516 1.00 55.41 166 GLY A N 1
ATOM 1332 C CA . GLY A 1 166 ? 18.096 13.002 -24.264 1.00 55.41 166 GLY A CA 1
ATOM 1333 C C . GLY A 1 166 ? 16.980 12.415 -25.149 1.00 55.41 166 GLY A C 1
ATOM 1334 O O . GLY A 1 166 ? 16.167 13.151 -25.701 1.00 55.41 166 GLY A O 1
ATOM 1335 N N . LEU A 1 167 ? 16.927 11.086 -25.269 1.00 61.34 167 LEU A N 1
ATOM 1336 C CA . LEU A 1 167 ? 15.965 10.315 -26.052 1.00 61.34 167 LEU A CA 1
ATOM 1337 C C . LEU A 1 167 ? 14.809 9.784 -25.198 1.00 61.34 167 LEU A C 1
ATOM 1339 O O . LEU A 1 167 ? 13.763 9.449 -25.747 1.00 61.34 167 LEU A O 1
ATOM 1343 N N . VAL A 1 168 ? 14.988 9.708 -23.877 1.00 57.78 168 VAL A N 1
ATOM 1344 C CA . VAL A 1 168 ? 14.058 9.056 -22.949 1.00 57.78 168 VAL A CA 1
ATOM 1345 C C . VAL A 1 168 ? 13.413 10.109 -22.054 1.00 57.78 168 VAL A C 1
ATOM 1347 O O . VAL A 1 168 ? 14.100 10.782 -21.293 1.00 57.78 168 VAL A O 1
ATOM 1350 N N . ASN A 1 169 ? 12.095 10.276 -22.151 1.00 58.62 169 ASN A N 1
ATOM 1351 C CA . ASN A 1 169 ? 11.318 11.129 -21.246 1.00 58.62 169 ASN A CA 1
ATOM 1352 C C . ASN A 1 169 ? 9.904 10.541 -21.078 1.00 58.62 169 ASN A C 1
ATOM 1354 O O . ASN A 1 169 ? 9.348 9.983 -22.025 1.00 58.62 169 ASN A O 1
ATOM 1358 N N . CYS A 1 170 ? 9.325 10.664 -19.878 1.00 54.31 170 CYS A N 1
ATOM 1359 C CA . CYS A 1 170 ? 8.022 10.112 -19.493 1.00 54.31 170 CYS A CA 1
ATOM 1360 C C . CYS A 1 170 ? 6.866 10.560 -20.402 1.00 54.31 170 CYS A C 1
ATOM 1362 O O . CYS A 1 170 ? 5.896 9.823 -20.552 1.00 54.31 170 CYS A O 1
ATOM 1364 N N . SER A 1 171 ? 6.937 11.769 -20.972 1.00 51.56 171 SER A N 1
ATOM 1365 C CA . SER A 1 171 ? 5.809 12.401 -21.679 1.00 51.56 171 SER A CA 1
ATOM 1366 C C . SER A 1 171 ? 6.133 12.956 -23.070 1.00 51.56 171 SER A C 1
ATOM 1368 O O . SER A 1 171 ? 5.235 13.021 -23.906 1.00 51.56 171 SER A O 1
ATOM 1370 N N . THR A 1 172 ? 7.382 13.345 -23.351 1.00 52.50 172 THR A N 1
ATOM 1371 C CA . THR A 1 172 ? 7.767 14.005 -24.620 1.00 52.50 172 THR A CA 1
ATOM 1372 C C . THR A 1 172 ? 9.067 13.476 -25.237 1.00 52.50 172 THR A C 1
ATOM 1374 O O . THR A 1 172 ? 9.635 14.107 -26.127 1.00 52.50 172 THR A O 1
ATOM 1377 N N . GLY A 1 173 ? 9.562 12.329 -24.766 1.00 56.56 173 GLY A N 1
ATOM 1378 C CA . GLY A 1 173 ? 10.792 11.716 -25.274 1.00 56.56 173 GLY A CA 1
ATOM 1379 C C . GLY A 1 173 ? 10.569 11.014 -26.610 1.00 56.56 173 GLY A C 1
ATOM 1380 O O . GLY A 1 173 ? 9.457 10.583 -26.908 1.00 56.56 173 GLY A O 1
ATOM 1381 N N . LEU A 1 174 ? 11.633 10.860 -27.401 1.00 60.53 174 LEU A N 1
ATOM 1382 C CA . LEU A 1 174 ? 11.606 10.046 -28.624 1.00 60.53 174 LEU A CA 1
ATOM 1383 C C . LEU A 1 174 ? 11.329 8.563 -28.321 1.00 60.53 174 LEU A C 1
ATOM 1385 O O . LEU A 1 174 ? 10.832 7.841 -29.182 1.00 60.53 174 LEU A O 1
ATOM 1389 N N . ILE A 1 175 ? 11.637 8.122 -27.100 1.00 66.56 175 ILE A N 1
ATOM 1390 C CA . ILE A 1 175 ? 11.435 6.769 -26.586 1.00 66.56 175 ILE A CA 1
ATOM 1391 C C . ILE A 1 175 ? 10.804 6.881 -25.189 1.00 66.56 175 ILE A C 1
ATOM 1393 O O . ILE A 1 175 ? 11.246 7.681 -24.358 1.00 66.56 175 ILE A O 1
ATOM 1397 N N . ARG A 1 176 ? 9.757 6.093 -24.907 1.00 66.12 176 ARG A N 1
ATOM 1398 C CA . ARG A 1 176 ? 9.149 6.035 -23.565 1.00 66.12 176 ARG A CA 1
ATOM 1399 C C . ARG A 1 176 ? 10.072 5.273 -22.611 1.00 66.12 176 ARG A C 1
ATOM 1401 O O . ARG A 1 176 ? 10.816 4.396 -23.036 1.00 66.12 176 ARG A O 1
ATOM 1408 N N . ILE A 1 177 ? 9.989 5.542 -21.308 1.00 69.75 177 ILE A N 1
ATOM 1409 C CA . ILE A 1 177 ? 10.825 4.857 -20.300 1.00 69.75 177 ILE A CA 1
ATOM 1410 C C . ILE A 1 177 ? 10.680 3.337 -20.357 1.00 69.75 177 ILE A C 1
ATOM 1412 O O . ILE A 1 177 ? 11.687 2.644 -20.311 1.00 69.75 177 ILE A O 1
ATOM 1416 N N . PHE A 1 178 ? 9.462 2.811 -20.513 1.00 68.19 178 PHE A N 1
ATOM 1417 C CA . PHE A 1 178 ? 9.250 1.365 -20.638 1.00 68.19 178 PHE A CA 1
ATOM 1418 C C . PHE A 1 178 ? 10.016 0.763 -21.823 1.00 68.19 178 PHE A C 1
ATOM 1420 O O . PHE A 1 178 ? 10.652 -0.278 -21.676 1.00 68.19 178 PHE A O 1
ATOM 1427 N N . ASP A 1 179 ? 10.020 1.451 -22.966 1.00 69.50 179 ASP A N 1
ATOM 1428 C CA . ASP A 1 179 ? 10.747 1.016 -24.159 1.00 69.50 179 ASP A CA 1
ATOM 1429 C C . ASP A 1 179 ? 12.266 1.120 -23.947 1.00 69.50 179 ASP A C 1
ATOM 1431 O O . ASP A 1 179 ? 13.015 0.221 -24.326 1.00 69.50 179 ASP A O 1
ATOM 1435 N N . ALA A 1 180 ? 12.733 2.179 -23.278 1.00 70.94 180 ALA A N 1
ATOM 1436 C CA . ALA A 1 180 ? 14.141 2.353 -22.929 1.00 70.94 180 ALA A CA 1
ATOM 1437 C C . ALA A 1 180 ? 14.639 1.270 -21.956 1.00 70.94 180 ALA A C 1
ATOM 1439 O O . ALA A 1 180 ? 15.715 0.708 -22.155 1.00 70.94 180 ALA A O 1
ATOM 1440 N N . VAL A 1 181 ? 13.834 0.925 -20.947 1.00 74.69 181 VAL A N 1
ATOM 1441 C CA . VAL A 1 181 ? 14.113 -0.172 -20.010 1.00 74.69 181 VAL A CA 1
ATOM 1442 C C . VAL A 1 181 ? 14.146 -1.509 -20.747 1.00 74.69 181 VAL A C 1
ATOM 1444 O O . VAL A 1 181 ? 15.077 -2.287 -20.550 1.00 74.69 181 VAL A O 1
ATOM 1447 N N . ALA A 1 182 ? 13.182 -1.775 -21.634 1.00 74.88 182 ALA A N 1
ATOM 1448 C CA . ALA A 1 182 ? 13.161 -3.000 -22.432 1.00 74.88 182 ALA A CA 1
ATOM 1449 C C . ALA A 1 182 ? 14.404 -3.124 -23.332 1.00 74.88 182 ALA A C 1
ATOM 1451 O O . ALA A 1 182 ? 15.006 -4.200 -23.422 1.00 74.88 182 ALA A O 1
ATOM 1452 N N . LEU A 1 183 ? 14.834 -2.025 -23.958 1.00 75.31 183 LEU A N 1
ATOM 1453 C CA . LEU A 1 183 ? 16.056 -1.972 -24.762 1.00 75.31 183 LEU A CA 1
ATOM 1454 C C . LEU A 1 183 ? 17.309 -2.218 -23.917 1.00 75.31 183 LEU A C 1
ATOM 1456 O O . LEU A 1 183 ? 18.162 -3.019 -24.306 1.00 75.31 183 LEU A O 1
ATOM 1460 N N . GLU A 1 184 ? 17.417 -1.583 -22.752 1.00 75.00 184 GLU A N 1
ATOM 1461 C CA . GLU A 1 184 ? 18.568 -1.749 -21.864 1.00 75.00 184 GLU A CA 1
ATOM 1462 C C . GLU A 1 184 ? 18.640 -3.176 -21.293 1.00 75.00 184 GLU A C 1
ATOM 1464 O O . GLU A 1 184 ? 19.708 -3.792 -21.288 1.00 75.00 184 GLU A O 1
ATOM 1469 N N . MET A 1 185 ? 17.498 -3.767 -20.926 1.00 77.06 185 MET A N 1
ATOM 1470 C CA . MET A 1 185 ? 17.406 -5.174 -20.517 1.00 77.06 185 MET A CA 1
ATOM 1471 C C . MET A 1 185 ? 17.809 -6.127 -21.644 1.00 77.06 185 MET A C 1
ATOM 1473 O O . MET A 1 185 ? 18.571 -7.070 -21.418 1.00 77.06 185 MET A O 1
ATOM 1477 N N . THR A 1 186 ? 17.371 -5.855 -22.875 1.00 75.00 186 THR A N 1
ATOM 1478 C CA . THR A 1 186 ? 17.770 -6.636 -24.055 1.00 75.00 186 THR A CA 1
ATOM 1479 C C . THR A 1 186 ? 19.283 -6.546 -24.276 1.00 75.00 186 THR A C 1
ATOM 1481 O O . THR A 1 186 ? 19.953 -7.567 -24.447 1.00 75.00 186 THR A O 1
ATOM 1484 N N . ARG A 1 187 ? 19.860 -5.345 -24.160 1.00 76.38 187 ARG A N 1
ATOM 1485 C CA . ARG A 1 187 ? 21.308 -5.113 -24.261 1.00 76.38 187 ARG A CA 1
ATOM 1486 C C . ARG A 1 187 ? 22.089 -5.874 -23.188 1.00 76.38 187 ARG A C 1
ATOM 1488 O O . ARG A 1 187 ? 23.126 -6.477 -23.479 1.00 76.38 187 ARG A O 1
ATOM 1495 N N . HIS A 1 188 ? 21.617 -5.859 -21.943 1.00 79.44 188 HIS A N 1
ATOM 1496 C CA . HIS A 1 188 ? 22.226 -6.620 -20.852 1.00 79.44 188 HIS A CA 1
ATOM 1497 C C . HIS A 1 188 ? 22.127 -8.130 -21.077 1.00 79.44 188 HIS A C 1
ATOM 1499 O O . HIS A 1 188 ? 23.119 -8.838 -20.878 1.00 79.44 188 HIS A O 1
ATOM 1505 N N . HIS A 1 189 ? 20.984 -8.617 -21.560 1.00 78.81 189 HIS A N 1
ATOM 1506 C CA . HIS A 1 189 ? 20.795 -10.019 -21.918 1.00 78.81 189 HIS A CA 1
ATOM 1507 C C . HIS A 1 189 ? 21.792 -10.471 -22.998 1.00 78.81 189 HIS A C 1
ATOM 1509 O O . HIS A 1 189 ? 22.443 -11.509 -22.847 1.00 78.81 189 HIS A O 1
ATOM 1515 N N . GLU A 1 190 ? 21.995 -9.674 -24.050 1.00 83.06 190 GLU A N 1
ATOM 1516 C CA . GLU A 1 190 ? 22.980 -9.970 -25.097 1.00 83.06 190 GLU A CA 1
ATOM 1517 C C . GLU A 1 190 ? 24.418 -9.985 -24.568 1.00 83.06 190 GLU A C 1
ATOM 1519 O O . GLU A 1 190 ? 25.176 -10.920 -24.852 1.00 83.06 190 GLU A O 1
ATOM 1524 N N . LYS A 1 191 ? 24.795 -9.001 -23.740 1.00 84.44 191 LYS A N 1
ATOM 1525 C CA . LYS A 1 191 ? 26.113 -8.972 -23.080 1.00 84.44 191 LYS A CA 1
ATOM 1526 C C . LYS A 1 191 ? 26.331 -10.207 -22.207 1.00 84.44 191 LYS A C 1
ATOM 1528 O O . LYS A 1 191 ? 27.410 -10.800 -22.241 1.00 84.44 191 LYS A O 1
ATOM 1533 N N . MET A 1 192 ? 25.314 -10.622 -21.453 1.00 80.81 192 MET A N 1
ATOM 1534 C CA . MET A 1 192 ? 25.372 -11.809 -20.602 1.00 80.81 192 MET A CA 1
ATOM 1535 C C . MET A 1 192 ? 25.505 -13.089 -21.434 1.00 80.81 192 MET A C 1
ATOM 1537 O O . MET A 1 192 ? 26.339 -13.940 -21.122 1.00 80.81 192 MET A O 1
ATOM 1541 N N . LYS A 1 193 ? 24.771 -13.197 -22.546 1.00 87.81 193 LYS A N 1
ATOM 1542 C CA . LYS A 1 193 ? 24.888 -14.306 -23.501 1.00 87.81 193 LYS A CA 1
ATOM 1543 C C . LYS A 1 193 ? 26.289 -14.382 -24.113 1.00 87.81 193 LYS A C 1
ATOM 1545 O O . LYS A 1 193 ? 26.867 -15.469 -24.172 1.00 87.81 193 LYS A O 1
ATOM 1550 N N . ALA A 1 194 ? 26.871 -13.246 -24.496 1.00 85.56 194 ALA A N 1
ATOM 1551 C CA . ALA A 1 194 ? 28.239 -13.171 -25.009 1.00 85.56 194 ALA A CA 1
ATOM 1552 C C . ALA A 1 194 ? 29.280 -13.560 -23.941 1.00 85.56 194 ALA A C 1
ATOM 1554 O O . ALA A 1 194 ? 30.194 -14.341 -24.214 1.00 85.56 194 ALA A O 1
ATOM 1555 N N . ALA A 1 195 ? 29.126 -13.083 -22.702 1.00 79.69 195 ALA A N 1
ATOM 1556 C CA . ALA A 1 195 ? 29.981 -13.475 -21.581 1.00 79.69 195 ALA A CA 1
ATOM 1557 C C . ALA A 1 195 ? 29.877 -14.981 -21.283 1.00 79.69 195 ALA A C 1
ATOM 1559 O O . ALA A 1 195 ? 30.889 -15.647 -21.063 1.00 79.69 195 ALA A O 1
ATOM 1560 N N . GLN A 1 196 ? 28.670 -15.545 -21.347 1.00 80.88 196 GLN A N 1
ATOM 1561 C CA . GLN A 1 196 ? 28.433 -16.974 -21.173 1.00 80.88 196 GLN A CA 1
ATOM 1562 C C . GLN A 1 196 ? 29.051 -17.805 -22.309 1.00 80.88 196 GLN A C 1
ATOM 1564 O O . GLN A 1 196 ? 29.604 -18.874 -22.048 1.00 80.88 196 GLN A O 1
ATOM 1569 N N . GLN A 1 197 ? 28.982 -17.340 -23.559 1.00 85.12 197 GLN A N 1
ATOM 1570 C CA . GLN A 1 197 ? 29.646 -17.989 -24.695 1.00 85.12 197 GLN A CA 1
ATOM 1571 C C . GLN A 1 197 ? 31.165 -18.000 -24.514 1.00 85.12 197 GLN A C 1
ATOM 1573 O O . GLN A 1 197 ? 31.764 -19.073 -24.570 1.00 85.12 197 GLN A O 1
ATOM 1578 N N . ARG A 1 198 ? 31.766 -16.858 -24.158 1.00 81.69 198 ARG A N 1
ATOM 1579 C CA . ARG A 1 198 ? 33.198 -16.769 -23.826 1.00 81.69 198 ARG A CA 1
ATOM 1580 C C . ARG A 1 198 ? 33.575 -17.688 -22.665 1.00 81.69 198 ARG A C 1
ATOM 1582 O O . ARG A 1 198 ? 34.599 -18.361 -22.713 1.00 81.69 198 ARG A O 1
ATOM 1589 N N . LEU A 1 199 ? 32.732 -17.785 -21.636 1.00 77.81 199 LEU A N 1
ATOM 1590 C CA . LEU A 1 199 ? 32.951 -18.717 -20.528 1.00 77.81 199 LEU A CA 1
ATOM 1591 C C . LEU A 1 199 ? 32.916 -20.179 -20.999 1.00 77.81 199 LEU A C 1
ATOM 1593 O O . LEU A 1 199 ? 33.756 -20.974 -20.580 1.00 77.81 199 LEU A O 1
ATOM 1597 N N . LYS A 1 200 ? 31.979 -20.546 -21.881 1.00 80.31 200 LYS A N 1
ATOM 1598 C CA . LYS A 1 200 ? 31.905 -21.893 -22.473 1.00 80.31 200 LYS A CA 1
ATOM 1599 C C . LYS A 1 200 ? 33.127 -22.197 -23.341 1.00 80.31 200 LYS A C 1
ATOM 1601 O O . LYS A 1 200 ? 33.630 -23.316 -23.289 1.00 80.31 200 LYS A O 1
ATOM 1606 N N . GLU A 1 201 ? 33.624 -21.230 -24.104 1.00 81.31 201 GLU A N 1
ATOM 1607 C CA . GLU A 1 201 ? 34.861 -21.354 -24.888 1.00 81.31 201 GLU A CA 1
ATOM 1608 C C . GLU A 1 201 ? 36.078 -21.574 -23.983 1.00 81.31 201 GLU A C 1
ATOM 1610 O O . GLU A 1 201 ? 36.819 -22.536 -24.181 1.00 81.31 201 GLU A O 1
ATOM 1615 N N . LEU A 1 202 ? 36.213 -20.785 -22.913 1.00 74.75 202 LEU A N 1
ATOM 1616 C CA . LEU A 1 202 ? 37.266 -20.947 -21.901 1.00 74.75 202 LEU A CA 1
ATOM 1617 C C . LEU A 1 202 ? 37.170 -22.283 -21.142 1.00 74.75 202 LEU A C 1
ATOM 1619 O O . LEU A 1 202 ? 38.174 -22.853 -20.716 1.00 74.75 202 LEU A O 1
ATOM 1623 N N . GLN A 1 203 ? 35.961 -22.815 -20.954 1.00 68.25 203 GLN A N 1
ATOM 1624 C CA . GLN A 1 203 ? 35.761 -24.138 -20.359 1.00 68.25 203 GLN A CA 1
ATOM 1625 C C . GLN A 1 203 ? 36.107 -25.284 -21.319 1.00 68.25 203 GLN A C 1
ATOM 1627 O O . GLN A 1 203 ? 36.530 -26.347 -20.849 1.00 68.25 203 GLN A O 1
ATOM 1632 N N . LYS A 1 204 ? 35.927 -25.078 -22.630 1.00 67.94 204 LYS A N 1
ATOM 1633 C CA . LYS A 1 204 ? 36.319 -26.015 -23.694 1.00 67.94 204 LYS A CA 1
ATOM 1634 C C . LYS A 1 204 ? 37.826 -25.983 -23.957 1.00 67.94 204 LYS A C 1
ATOM 1636 O O . LYS A 1 204 ? 38.391 -27.028 -24.261 1.00 67.94 204 LYS A O 1
ATOM 1641 N N . SER A 1 205 ? 38.498 -24.848 -23.745 1.00 55.44 205 SER A N 1
ATOM 1642 C CA . SER A 1 205 ? 39.959 -24.699 -23.848 1.00 55.44 205 SER A CA 1
ATOM 1643 C C . SER A 1 205 ? 40.718 -25.312 -22.654 1.00 55.44 205 SER A C 1
ATOM 1645 O O . SER A 1 205 ? 41.652 -24.720 -22.107 1.00 55.44 205 SER A O 1
ATOM 1647 N N . LYS A 1 206 ? 40.315 -26.508 -22.204 1.00 53.97 206 LYS A N 1
ATOM 1648 C CA . LYS A 1 206 ? 40.997 -27.263 -21.145 1.00 53.97 206 LYS A CA 1
ATOM 1649 C C . LYS A 1 206 ? 42.219 -28.003 -21.690 1.00 53.97 206 LYS A C 1
ATOM 1651 O O . LYS A 1 206 ? 42.245 -29.223 -21.779 1.00 53.97 206 LYS A O 1
ATOM 1656 N N . THR A 1 207 ? 43.275 -27.231 -21.889 1.00 50.12 207 THR A N 1
ATOM 1657 C CA . THR A 1 207 ? 44.658 -27.607 -21.568 1.00 50.12 207 THR A CA 1
ATOM 1658 C C . THR A 1 207 ? 45.201 -26.584 -20.568 1.00 50.12 207 THR A C 1
ATOM 1660 O O . THR A 1 207 ? 46.167 -25.889 -20.838 1.00 50.12 207 THR A O 1
ATOM 1663 N N . PHE A 1 208 ? 44.562 -26.434 -19.397 1.00 50.47 208 PHE A N 1
ATOM 1664 C CA . PHE A 1 208 ? 45.079 -25.560 -18.334 1.00 50.47 208 PHE A CA 1
ATOM 1665 C C . PHE A 1 208 ? 44.933 -26.172 -16.930 1.00 50.47 208 PHE A C 1
ATOM 1667 O O . PHE A 1 208 ? 43.894 -26.711 -16.545 1.00 50.47 208 PHE A O 1
ATOM 1674 N N . SER A 1 209 ? 46.045 -26.087 -16.198 1.00 50.19 209 SER A N 1
ATOM 1675 C CA . SER A 1 209 ? 46.416 -26.720 -14.926 1.00 50.19 209 SER A CA 1
ATOM 1676 C C . SER A 1 209 ? 45.397 -26.623 -13.769 1.00 50.19 209 SER A C 1
ATOM 1678 O O . SER A 1 209 ? 44.686 -25.634 -13.576 1.00 50.19 209 SER A O 1
ATOM 1680 N N . GLY A 1 210 ? 45.378 -27.674 -12.936 1.00 50.41 210 GLY A N 1
ATOM 1681 C CA . GLY A 1 210 ? 44.378 -27.999 -11.908 1.00 50.41 210 GLY A CA 1
ATOM 1682 C C . GLY A 1 210 ? 44.183 -27.021 -10.739 1.00 50.41 210 GLY A C 1
ATOM 1683 O O . GLY A 1 210 ? 43.295 -27.254 -9.919 1.00 50.41 210 GLY A O 1
ATOM 1684 N N . LYS A 1 211 ? 44.922 -25.906 -10.655 1.00 51.78 211 LYS A N 1
ATOM 1685 C CA . LYS A 1 211 ? 44.731 -24.893 -9.594 1.00 51.78 211 LYS A CA 1
ATOM 1686 C C . LYS A 1 211 ? 43.641 -23.851 -9.913 1.00 51.78 211 LYS A C 1
ATOM 1688 O O . LYS A 1 211 ? 43.060 -23.290 -8.987 1.00 51.78 211 LYS A O 1
ATOM 1693 N N . HIS A 1 212 ? 43.269 -23.638 -11.182 1.00 49.84 212 HIS A N 1
ATOM 1694 C CA . HIS A 1 212 ? 42.190 -22.703 -11.571 1.00 49.84 212 HIS A CA 1
ATOM 1695 C C . HIS A 1 212 ? 40.775 -23.304 -11.564 1.00 49.84 212 HIS A C 1
ATOM 1697 O O . HIS A 1 212 ? 39.783 -22.573 -11.566 1.00 49.84 212 HIS A O 1
ATOM 1703 N N . ARG A 1 213 ? 40.654 -24.633 -11.468 1.00 49.34 213 ARG A N 1
ATOM 1704 C CA . ARG A 1 213 ? 39.361 -25.338 -11.513 1.00 49.34 213 ARG A CA 1
ATOM 1705 C C . ARG A 1 213 ? 38.437 -24.994 -10.334 1.00 49.34 213 ARG A C 1
ATOM 1707 O O . ARG A 1 213 ? 37.222 -24.979 -10.506 1.00 49.34 213 ARG A O 1
ATOM 1714 N N . ARG A 1 214 ? 38.993 -24.680 -9.155 1.00 49.88 214 ARG A N 1
ATOM 1715 C CA . ARG A 1 214 ? 38.202 -24.372 -7.946 1.00 49.88 214 ARG A CA 1
ATOM 1716 C C . ARG A 1 214 ? 37.539 -22.989 -8.006 1.00 49.88 214 ARG A C 1
ATOM 1718 O O . ARG A 1 214 ? 36.364 -22.888 -7.668 1.00 49.88 214 ARG A O 1
ATOM 1725 N N . LYS A 1 215 ? 38.221 -21.956 -8.526 1.00 50.84 215 LYS A N 1
ATOM 1726 C CA . LYS A 1 215 ? 37.635 -20.606 -8.681 1.00 50.84 215 LYS A CA 1
ATOM 1727 C C . LYS A 1 215 ? 36.549 -20.562 -9.762 1.00 50.84 215 LYS A C 1
ATOM 1729 O O . LYS A 1 215 ? 35.496 -19.985 -9.514 1.00 50.84 215 LYS A O 1
ATOM 1734 N N . LEU A 1 216 ? 36.736 -21.242 -10.900 1.00 50.53 216 LEU A N 1
ATOM 1735 C CA . LEU A 1 216 ? 35.701 -21.310 -11.944 1.00 50.53 216 LEU A CA 1
ATOM 1736 C C . LEU A 1 216 ? 34.416 -22.002 -11.463 1.00 50.53 216 LEU A C 1
ATOM 1738 O O . LEU A 1 216 ? 33.331 -21.588 -11.854 1.00 50.53 216 LEU A O 1
ATOM 1742 N N . SER A 1 217 ? 34.534 -23.017 -10.595 1.00 53.88 217 SER A N 1
ATOM 1743 C CA . SER A 1 217 ? 33.372 -23.746 -10.064 1.00 53.88 217 SER A CA 1
ATOM 1744 C C . SER A 1 217 ? 32.474 -22.895 -9.156 1.00 53.88 217 SER A C 1
ATOM 1746 O O . SER A 1 217 ? 31.270 -23.135 -9.088 1.00 53.88 217 SER A O 1
ATOM 1748 N N . LEU A 1 218 ? 33.044 -21.882 -8.490 1.00 54.88 218 LEU A N 1
ATOM 1749 C CA . LEU A 1 218 ? 32.302 -20.943 -7.648 1.00 54.88 218 LEU A CA 1
ATOM 1750 C C . LEU A 1 218 ? 31.532 -19.930 -8.501 1.00 54.88 218 LEU A C 1
ATOM 1752 O O . LEU A 1 218 ? 30.338 -19.750 -8.299 1.00 54.88 218 LEU A O 1
ATOM 1756 N N . TRP A 1 219 ? 32.176 -19.350 -9.516 1.00 53.50 219 TRP A N 1
ATOM 1757 C CA . TRP A 1 219 ? 31.530 -18.406 -10.434 1.00 53.50 219 TRP A CA 1
ATOM 1758 C C . TRP A 1 219 ? 30.427 -19.058 -11.271 1.00 53.50 219 TRP A C 1
ATOM 1760 O O . TRP A 1 219 ? 29.379 -18.454 -11.478 1.00 53.50 219 TRP A O 1
ATOM 1770 N N . SER A 1 220 ? 30.603 -20.317 -11.686 1.00 54.09 220 SER A N 1
ATOM 1771 C CA . SER A 1 220 ? 29.535 -21.070 -12.353 1.00 54.09 220 SER A CA 1
ATOM 1772 C C . SER A 1 220 ? 28.353 -21.382 -11.433 1.00 54.09 220 SER A C 1
ATOM 1774 O O . SER A 1 220 ? 27.230 -21.452 -11.917 1.00 54.09 220 SER A O 1
ATOM 1776 N N . LYS A 1 221 ? 28.582 -21.553 -10.122 1.00 54.75 221 LYS A N 1
ATOM 1777 C CA . LYS A 1 221 ? 27.499 -21.731 -9.140 1.00 54.75 221 LYS A CA 1
ATOM 1778 C C . LYS A 1 221 ? 26.744 -20.425 -8.893 1.00 54.75 221 LYS A C 1
ATOM 1780 O O . LYS A 1 221 ? 25.522 -20.453 -8.866 1.00 54.75 221 LYS A O 1
ATOM 1785 N N . VAL A 1 222 ? 27.448 -19.296 -8.796 1.00 56.09 222 VAL A N 1
ATOM 1786 C CA . VAL A 1 222 ? 26.826 -17.965 -8.665 1.00 56.09 222 VAL A CA 1
ATOM 1787 C C . VAL A 1 222 ? 25.980 -17.632 -9.901 1.00 56.09 222 VAL A C 1
ATOM 1789 O O . VAL A 1 222 ? 24.818 -17.273 -9.762 1.00 56.09 222 VAL A O 1
ATOM 1792 N N . LEU A 1 223 ? 26.502 -17.863 -11.112 1.00 53.06 223 LEU A N 1
ATOM 1793 C CA . LEU A 1 223 ? 25.751 -17.666 -12.361 1.00 53.06 223 LEU A CA 1
ATOM 1794 C C . LEU A 1 223 ? 24.552 -18.613 -12.516 1.00 53.06 223 LEU A C 1
ATOM 1796 O O . LEU A 1 223 ? 23.564 -18.236 -13.131 1.00 53.06 223 LEU A O 1
ATOM 1800 N N . PHE A 1 224 ? 24.623 -19.837 -11.985 1.00 52.78 224 PHE A N 1
ATOM 1801 C CA . PHE A 1 224 ? 23.501 -20.779 -12.028 1.00 52.78 224 PHE A CA 1
ATOM 1802 C C . PHE A 1 224 ? 22.383 -20.404 -11.046 1.00 52.78 224 PHE A C 1
ATOM 1804 O O . PHE A 1 224 ? 21.210 -20.588 -11.366 1.00 52.78 224 PHE A O 1
ATOM 1811 N N . LEU A 1 225 ? 22.738 -19.858 -9.878 1.00 48.44 225 LEU A N 1
ATOM 1812 C CA . LEU A 1 225 ? 21.775 -19.373 -8.887 1.00 48.44 225 LEU A CA 1
ATOM 1813 C C . LEU A 1 225 ? 21.037 -18.121 -9.379 1.00 48.44 225 LEU A C 1
ATOM 1815 O O . LEU A 1 225 ? 19.824 -18.054 -9.242 1.00 48.44 225 LEU A O 1
ATOM 1819 N N . MET A 1 226 ? 21.731 -17.196 -10.051 1.00 44.91 226 MET A N 1
ATOM 1820 C CA . MET A 1 226 ? 21.110 -15.991 -10.627 1.00 44.91 226 MET A CA 1
ATOM 1821 C C . MET A 1 226 ? 20.153 -16.260 -11.803 1.00 44.91 226 MET A C 1
ATOM 1823 O O . MET A 1 226 ? 19.443 -15.354 -12.214 1.00 44.91 226 MET A O 1
ATOM 1827 N N . ASN A 1 227 ? 20.144 -17.474 -12.365 1.00 42.59 227 ASN A N 1
ATOM 1828 C CA . ASN A 1 227 ? 19.339 -17.829 -13.541 1.00 42.59 227 ASN A CA 1
ATOM 1829 C C . ASN A 1 227 ? 18.135 -18.734 -13.208 1.00 42.59 227 ASN A C 1
ATOM 1831 O O . ASN A 1 227 ? 17.402 -19.111 -14.116 1.00 42.59 227 ASN A O 1
ATOM 1835 N N . ASN A 1 228 ? 17.981 -19.141 -11.942 1.00 41.50 228 ASN A N 1
ATOM 1836 C CA . ASN A 1 228 ? 16.897 -20.012 -11.458 1.00 41.50 228 ASN A CA 1
ATOM 1837 C C . ASN A 1 228 ? 16.187 -19.431 -10.217 1.00 41.50 228 ASN A C 1
ATOM 1839 O O . ASN A 1 228 ? 15.594 -20.187 -9.450 1.00 41.50 228 ASN A O 1
ATOM 1843 N N . SER A 1 229 ? 16.301 -18.121 -9.989 1.00 37.62 229 SER A N 1
ATOM 1844 C CA . SER A 1 229 ? 15.516 -17.374 -8.994 1.00 37.62 229 SER A CA 1
ATOM 1845 C C . SER A 1 229 ? 14.559 -16.441 -9.715 1.00 37.62 229 SER A C 1
ATOM 1847 O 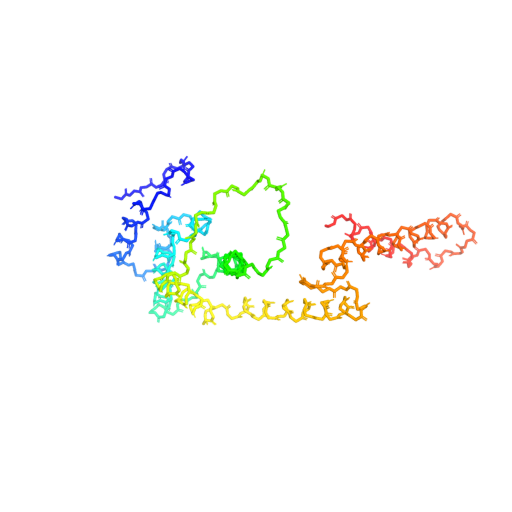O . SER A 1 229 ? 15.003 -15.873 -10.739 1.00 37.62 229 SER A O 1
#

InterPro domains:
  IPR026169 Mitochondria-eating protein [PTHR21771] (9-207)

Organism: Steinernema carpocapsae (NCBI:txid34508)

Sequence (229 aa):
MILYSNAHLSDLIDSHSIQLLTQQIRTVESEDLTTFLQLIPPLSELIKAIPQSLPLLDLVYSKCEKLKNESEAEFPERELWCQQLFQYVLWFIAFNHEANKPTYAQPKSTSETAVYCSNFLFNVTTLTHLRSILGVINRECPKILEEAAQEKLLLDDCLESLGCHGLVNCSTGLIRIFDAVALEMTRHHEKMKAAQQRLKELQKSKTFSGKHRRKLSLWSKVLFLMNNS

Radius of gyration: 25.52 Å; chains: 1; bounding box: 71×46×57 Å

pLDDT: mean 72.42, std 18.52, range [29.89, 95.94]